Protein AF-A0A968E3Z7-F1 (afdb_monomer_lite)

Radius of gyration: 22.6 Å; chains: 1; bounding box: 54×56×62 Å

pLDDT: mean 93.02, std 6.47, range [57.09, 98.56]

Secondary structure (DSSP, 8-state):
-EEEEETTEEEEE-TT-BPPPEEEEE-SSTTSPPEEEEE-EEEEE-SSS-EEEEPPPEE-GGG-SS--SSSTTHHHHHHHHH-----SSS-S-HHHHHTTSS-HHHHHHHHHHHHHHHHHHHHHHHHH--SS-------HHHHHHHHHHHHH-TTSTT--TT--HHHHTHHHHHHHHHHHHHHHHHTT--TT-------S-----------HHHHHHHTTSS-BS-STTGGG-STTTTB-TT-

Sequence (243 aa):
MLKIDIQGYELILRQGEWSDWIPLTFEFLPMFSGVNGMIRIYAQEVHPNFRLYMSPINIDPMEAHVPISSPRTYSKELSEAIGRFYTQGFPEDTKALSHGVFSNEEFLAESKYVLDERLRAFDHEFSQFDDGLFFFYFSSVDQNTHVMWRDMDPTHPLYEPNASKEAKEAVYYFYRAMDDVLRRTLEKLDSRSTLMLLSDHGFAPFGREFHLSTWLVENGFTSLTDPENIHKSEFYDYVDWSK

Foldseek 3Di:
DDWDADPNDTDDDDAQDKDAKDKDFADPDPPDGTFIWIKMKHANDDPDDGAIDIFPTAQWLLDGPDQLDVVSCVSNVLCVQQNTAGSDPDQQCPVCPVVVVDDLVSSLVSLVRNVVSLVSSCCVCVVPDDDDDDDGDDCSLVVLCVPLVLQQDPPAPNHDPPDDPCSNCSNVVVVVVVVVVVVVNVVPDDPVDDDDDDDPDDDDHDRDDDPVVVVCCVVVVWHFCDPPCPVVDDPCPGTDPVD

Structure (mmCIF, N/CA/C/O backbone):
data_AF-A0A968E3Z7-F1
#
_entry.id   AF-A0A968E3Z7-F1
#
loop_
_atom_site.group_PDB
_atom_site.id
_atom_site.type_symbol
_atom_site.label_atom_id
_atom_site.label_alt_id
_atom_site.label_comp_id
_atom_site.label_asym_id
_atom_site.label_entity_id
_atom_site.label_seq_id
_atom_site.pdbx_PDB_ins_code
_atom_site.Cartn_x
_atom_site.Cartn_y
_atom_site.Cartn_z
_atom_site.occupancy
_atom_site.B_iso_or_equiv
_atom_site.auth_seq_id
_atom_site.auth_comp_id
_atom_site.auth_asym_id
_atom_site.auth_atom_id
_atom_site.pdbx_PDB_model_num
ATOM 1 N N . MET A 1 1 ? 22.942 9.621 8.635 1.00 89.31 1 MET A N 1
ATOM 2 C CA . MET A 1 1 ? 21.692 10.257 9.106 1.00 89.31 1 MET A CA 1
ATOM 3 C C . MET A 1 1 ? 21.437 11.471 8.237 1.00 89.31 1 MET A C 1
ATOM 5 O O . MET A 1 1 ? 22.404 12.125 7.862 1.00 89.31 1 MET A O 1
ATOM 9 N N . LEU A 1 2 ? 20.181 11.735 7.911 1.00 93.69 2 LEU A N 1
ATOM 10 C CA . LEU A 1 2 ? 19.713 12.813 7.049 1.00 93.69 2 LEU A CA 1
ATOM 11 C C . LEU A 1 2 ? 18.806 13.730 7.876 1.00 93.69 2 LEU A C 1
ATOM 13 O O . LEU A 1 2 ? 17.860 13.233 8.475 1.00 93.69 2 LEU A O 1
ATOM 17 N N . LYS A 1 3 ? 19.085 15.038 7.918 1.00 95.38 3 LYS A N 1
ATOM 18 C CA . LYS A 1 3 ? 18.152 16.040 8.457 1.00 95.38 3 LYS A CA 1
ATOM 19 C C . LYS A 1 3 ? 17.335 16.607 7.295 1.00 95.38 3 LYS A C 1
ATOM 21 O O . LYS A 1 3 ? 17.929 17.039 6.310 1.00 95.38 3 LYS A O 1
ATOM 26 N N . ILE A 1 4 ? 16.015 16.619 7.424 1.00 95.25 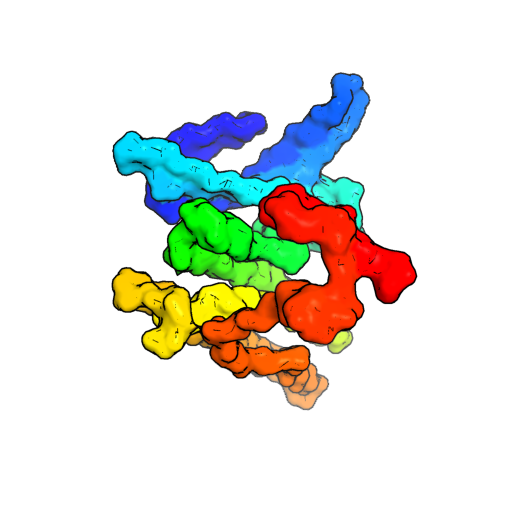4 ILE A N 1
ATOM 27 C CA . ILE A 1 4 ? 15.085 17.234 6.469 1.00 95.25 4 ILE A CA 1
ATOM 28 C C . ILE A 1 4 ? 14.385 18.388 7.181 1.00 95.25 4 ILE A C 1
ATOM 30 O O . ILE A 1 4 ? 13.947 18.225 8.318 1.00 95.25 4 ILE A O 1
ATOM 34 N N . ASP A 1 5 ? 14.304 19.530 6.505 1.00 96.06 5 ASP A N 1
ATOM 35 C CA . ASP A 1 5 ? 13.492 20.686 6.886 1.00 96.06 5 ASP A CA 1
ATOM 36 C C . ASP A 1 5 ? 12.572 21.006 5.702 1.00 96.06 5 ASP A C 1
ATOM 38 O O . ASP A 1 5 ? 13.049 21.293 4.599 1.00 96.06 5 ASP A O 1
ATOM 42 N N . ILE A 1 6 ? 11.262 20.865 5.903 1.00 94.00 6 ILE A N 1
ATOM 43 C CA . ILE A 1 6 ? 10.251 21.104 4.872 1.00 94.00 6 ILE A CA 1
ATOM 44 C C . ILE A 1 6 ? 9.027 21.787 5.482 1.00 94.00 6 ILE A C 1
ATOM 46 O O . ILE A 1 6 ? 8.381 21.246 6.369 1.00 94.00 6 ILE A O 1
ATOM 50 N N . GLN A 1 7 ? 8.709 23.000 5.018 1.00 93.06 7 GLN A N 1
ATOM 51 C CA . GLN A 1 7 ? 7.586 23.816 5.514 1.00 93.06 7 GLN A CA 1
ATOM 52 C C . GLN A 1 7 ? 7.498 23.908 7.058 1.00 93.06 7 GLN A C 1
ATOM 54 O O . GLN A 1 7 ? 6.409 23.925 7.624 1.00 93.06 7 GLN A O 1
ATOM 59 N N . GLY A 1 8 ? 8.646 23.970 7.748 1.00 91.19 8 GLY A N 1
ATOM 60 C CA . GLY A 1 8 ? 8.715 24.051 9.212 1.00 91.19 8 GLY A CA 1
ATOM 61 C C . GLY A 1 8 ? 8.668 22.703 9.944 1.00 91.19 8 GLY A C 1
ATOM 62 O O . GLY A 1 8 ? 8.756 22.686 11.171 1.00 91.19 8 GLY A O 1
ATOM 63 N N . TYR A 1 9 ? 8.569 21.583 9.221 1.00 93.56 9 TYR A N 1
ATOM 64 C CA . TYR A 1 9 ? 8.758 20.239 9.765 1.00 93.56 9 TYR A CA 1
ATOM 65 C C . TYR A 1 9 ? 10.238 19.863 9.718 1.00 93.56 9 TYR A C 1
ATOM 67 O O . TYR A 1 9 ? 10.807 19.702 8.638 1.00 93.56 9 TYR A O 1
ATOM 75 N N . GLU A 1 10 ? 10.848 19.680 10.891 1.00 95.88 10 GLU A N 1
ATOM 76 C CA . GLU A 1 10 ? 12.204 19.148 11.020 1.00 95.88 10 GLU A CA 1
ATOM 77 C C . GLU A 1 10 ? 12.173 17.674 11.444 1.00 95.88 10 GLU A C 1
ATOM 79 O O . GLU A 1 10 ? 11.620 17.332 12.490 1.00 95.88 10 GLU A O 1
ATOM 84 N N . LEU A 1 11 ? 12.816 16.800 10.667 1.00 95.12 11 LEU A N 1
ATOM 85 C CA . LEU A 1 11 ? 12.965 15.381 10.995 1.00 95.12 11 LEU A CA 1
ATOM 86 C C . LEU A 1 11 ? 14.381 14.877 10.710 1.00 95.12 11 LEU A C 1
ATOM 88 O O . LEU A 1 11 ? 15.106 15.418 9.871 1.00 95.12 11 LEU A O 1
ATOM 92 N N . ILE A 1 12 ? 14.779 13.824 11.423 1.00 96.25 12 ILE A N 1
ATOM 93 C CA . ILE A 1 12 ? 16.059 13.141 11.231 1.00 96.25 12 ILE A CA 1
ATOM 94 C C . ILE A 1 12 ? 15.771 11.687 10.881 1.00 96.25 12 ILE A C 1
ATOM 96 O O . ILE A 1 12 ? 15.194 10.973 11.693 1.00 96.25 12 ILE A O 1
ATOM 100 N N . LEU A 1 13 ? 16.222 11.253 9.705 1.00 96.12 13 LEU A N 1
ATOM 101 C CA . LEU A 1 13 ? 16.081 9.879 9.228 1.00 96.12 13 LEU A CA 1
ATOM 102 C C . LEU A 1 13 ? 17.434 9.165 9.179 1.00 96.12 13 LEU A C 1
ATOM 104 O O . LEU A 1 13 ? 18.476 9.732 8.813 1.00 96.12 13 LEU A O 1
ATOM 108 N N . ARG A 1 14 ? 17.439 7.886 9.532 1.00 96.00 14 ARG A N 1
ATOM 109 C CA . ARG A 1 14 ? 18.532 6.957 9.234 1.00 96.00 14 ARG A CA 1
ATOM 110 C C . ARG A 1 14 ? 18.362 6.413 7.822 1.00 96.00 14 ARG A C 1
ATOM 112 O O . ARG A 1 14 ? 17.291 6.460 7.238 1.00 96.00 14 ARG A O 1
ATOM 119 N N . GLN A 1 15 ? 19.452 5.891 7.271 1.00 95.25 15 GLN A N 1
ATOM 120 C CA . GLN A 1 15 ? 19.361 5.150 6.022 1.00 95.25 15 GLN A CA 1
ATOM 121 C C . GLN A 1 15 ? 18.446 3.931 6.213 1.00 95.25 15 GLN A C 1
ATOM 123 O O . GLN A 1 15 ? 18.590 3.229 7.214 1.00 95.25 15 GLN A O 1
ATOM 128 N N . GLY A 1 16 ? 17.532 3.697 5.275 1.00 93.44 16 GLY A N 1
ATOM 129 C CA . GLY A 1 16 ? 16.515 2.650 5.361 1.00 93.44 16 GLY A CA 1
ATOM 130 C C .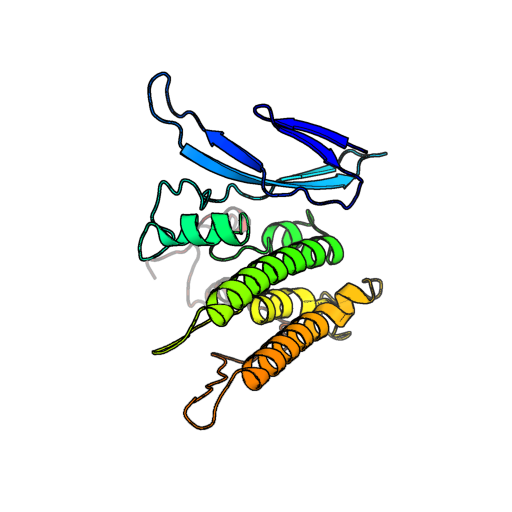 GLY A 1 16 ? 15.314 3.004 6.245 1.00 93.44 16 GLY A C 1
ATOM 131 O O . GLY A 1 16 ? 14.532 2.118 6.580 1.00 93.44 16 GLY A O 1
ATOM 132 N N . GLU A 1 17 ? 15.153 4.269 6.640 1.00 94.56 17 GLU A N 1
ATOM 133 C CA . GLU A 1 17 ? 14.038 4.728 7.473 1.00 94.56 17 GLU A CA 1
ATOM 134 C C . GLU A 1 17 ? 13.028 5.542 6.654 1.00 94.56 17 GLU A C 1
ATOM 136 O O . GLU A 1 17 ? 13.397 6.432 5.879 1.00 94.56 17 GLU A O 1
ATOM 141 N N . TRP A 1 18 ? 11.748 5.222 6.848 1.00 94.88 18 TRP A N 1
ATOM 142 C CA . TRP A 1 18 ? 10.617 6.014 6.374 1.00 94.88 18 TRP A CA 1
ATOM 143 C C . TRP A 1 18 ? 10.244 7.056 7.426 1.00 94.88 18 TRP A C 1
ATOM 145 O O . TRP A 1 18 ? 10.271 6.768 8.620 1.00 94.88 18 TRP A O 1
ATOM 155 N N . SER A 1 19 ? 9.855 8.249 6.989 1.00 95.62 19 SER A N 1
ATOM 156 C CA . SER A 1 19 ? 9.214 9.227 7.860 1.00 95.62 19 SER A CA 1
ATOM 157 C C . SER A 1 19 ? 7.775 8.826 8.192 1.00 95.62 19 SER A C 1
ATOM 159 O O . SER A 1 19 ? 7.122 8.096 7.439 1.00 95.62 19 SER A O 1
ATOM 161 N N . ASP A 1 20 ? 7.243 9.416 9.262 1.00 94.88 20 ASP A N 1
ATOM 162 C CA . ASP A 1 20 ? 5.798 9.603 9.402 1.00 94.88 20 ASP A CA 1
ATOM 163 C C . ASP A 1 20 ? 5.249 10.481 8.260 1.00 94.88 20 ASP A C 1
ATOM 165 O O . ASP A 1 20 ? 6.004 11.081 7.485 1.00 94.88 20 ASP A O 1
ATOM 169 N N . TRP A 1 21 ? 3.922 10.573 8.150 1.00 96.69 21 TRP A N 1
ATOM 170 C CA . TRP A 1 21 ? 3.273 11.479 7.202 1.00 96.69 21 TRP A CA 1
ATOM 171 C C . TRP A 1 21 ? 3.602 12.942 7.502 1.00 96.69 21 TRP A C 1
ATOM 173 O O . TRP A 1 21 ? 3.321 13.446 8.591 1.00 96.69 21 TRP A O 1
ATOM 183 N N . ILE A 1 22 ? 4.131 13.635 6.497 1.00 96.69 22 ILE A N 1
ATOM 184 C CA . ILE A 1 22 ? 4.461 15.057 6.544 1.00 96.69 22 ILE A CA 1
ATOM 185 C C . ILE A 1 22 ? 3.372 15.815 5.780 1.00 96.69 22 ILE A C 1
ATOM 187 O O . ILE A 1 22 ? 3.292 15.676 4.555 1.00 96.69 22 ILE A O 1
ATOM 191 N N . PRO A 1 23 ? 2.518 16.597 6.458 1.00 95.81 23 PRO A N 1
ATOM 192 C CA . PRO A 1 23 ? 1.526 17.421 5.784 1.00 95.81 23 PRO A CA 1
ATOM 193 C C . PRO A 1 23 ? 2.202 18.630 5.126 1.00 95.81 23 PRO A C 1
ATOM 195 O O . PRO A 1 23 ? 3.089 19.262 5.698 1.00 95.81 23 PRO A O 1
ATOM 198 N N . LEU A 1 24 ? 1.763 18.954 3.916 1.00 93.94 24 LEU A N 1
ATOM 199 C CA . LEU A 1 24 ? 2.272 20.042 3.094 1.00 93.94 24 LEU A CA 1
ATOM 200 C C . LEU A 1 24 ? 1.118 20.903 2.594 1.00 93.94 24 LEU A C 1
ATOM 202 O O . LEU A 1 24 ? 0.072 20.394 2.190 1.00 93.94 24 LEU A O 1
ATOM 206 N N . THR A 1 25 ? 1.341 22.213 2.563 1.00 91.94 25 THR A N 1
ATOM 207 C CA . THR A 1 25 ? 0.435 23.177 1.937 1.00 91.94 25 THR A CA 1
ATOM 208 C C . THR A 1 25 ? 0.996 23.595 0.580 1.00 91.94 25 THR A C 1
ATOM 210 O O . THR A 1 25 ? 2.146 24.025 0.474 1.00 91.94 25 THR A O 1
ATOM 213 N N . PHE A 1 26 ? 0.190 23.479 -0.471 1.00 88.31 26 PHE A N 1
ATOM 214 C CA . PHE A 1 26 ? 0.536 23.888 -1.830 1.00 88.31 26 PHE A CA 1
ATOM 215 C C . PHE A 1 26 ? -0.236 25.154 -2.204 1.00 88.31 26 PHE A C 1
ATOM 217 O O . PHE A 1 26 ? -1.458 25.132 -2.366 1.00 88.31 26 PHE A O 1
ATOM 224 N N . GLU A 1 27 ? 0.472 26.271 -2.351 1.00 84.00 27 GLU A N 1
ATOM 225 C CA . GLU A 1 27 ? -0.113 27.541 -2.781 1.00 84.00 27 GLU A CA 1
ATOM 226 C C . GLU A 1 27 ? -0.198 27.599 -4.313 1.00 84.00 27 GLU A C 1
ATOM 228 O O . GLU A 1 27 ? 0.816 27.525 -5.003 1.00 84.00 27 GLU A O 1
ATOM 233 N N . PHE A 1 28 ? -1.408 27.744 -4.863 1.00 70.94 28 PHE A N 1
ATOM 234 C CA . PHE A 1 28 ? -1.599 27.880 -6.315 1.00 70.94 28 PHE A CA 1
ATOM 235 C C . PHE A 1 28 ? -1.425 29.326 -6.807 1.00 70.94 28 PHE A C 1
ATOM 237 O O . PHE A 1 28 ? -0.913 29.547 -7.902 1.00 70.94 28 PHE A O 1
ATOM 244 N N . LEU A 1 29 ? -1.861 30.315 -6.018 1.00 69.56 29 LEU A N 1
ATOM 245 C CA . LEU A 1 29 ? -1.807 31.744 -6.343 1.00 69.56 29 LEU A CA 1
ATOM 246 C C . LEU A 1 29 ? -1.718 32.580 -5.051 1.00 69.56 29 LEU A C 1
ATOM 248 O O . LEU A 1 29 ? -2.387 32.233 -4.073 1.00 69.56 29 LEU A O 1
ATOM 252 N N . PRO A 1 30 ? -0.995 33.720 -5.045 1.00 57.09 30 PRO A N 1
ATOM 253 C CA . PRO A 1 30 ? -1.020 34.648 -3.917 1.00 57.09 30 PRO A CA 1
ATOM 254 C C . PRO A 1 30 ? -2.467 35.095 -3.632 1.00 57.09 30 PRO A C 1
ATOM 256 O O . PRO A 1 30 ? -3.129 35.601 -4.537 1.00 57.09 30 PRO A O 1
ATOM 259 N N . MET A 1 31 ? -2.934 34.932 -2.384 1.00 59.72 31 MET A N 1
ATOM 260 C CA . MET A 1 31 ? -4.297 35.212 -1.863 1.00 59.72 31 MET A CA 1
ATOM 261 C C . MET A 1 31 ? -5.368 34.109 -1.978 1.00 59.72 31 MET A C 1
ATOM 263 O O . MET A 1 31 ? -6.486 34.334 -1.512 1.00 59.72 31 MET A O 1
ATOM 267 N N . PHE A 1 32 ? -5.076 32.927 -2.525 1.00 62.75 32 PHE A N 1
ATOM 268 C CA . PHE A 1 32 ? -6.029 31.804 -2.516 1.00 62.75 32 PHE A CA 1
ATOM 269 C C . PHE A 1 32 ? -5.681 30.774 -1.436 1.00 62.75 32 PHE A C 1
ATOM 271 O O . PHE A 1 32 ? -4.515 30.615 -1.082 1.00 62.75 32 PHE A O 1
ATOM 278 N N . SER A 1 33 ? -6.691 30.074 -0.905 1.00 67.00 33 SER A N 1
ATOM 279 C CA . SER A 1 33 ? -6.476 28.963 0.030 1.00 67.00 33 SER A CA 1
ATOM 280 C C . SER A 1 33 ? -5.612 27.886 -0.630 1.00 67.00 33 SER A C 1
ATOM 282 O O . SER A 1 33 ? -5.936 27.437 -1.732 1.00 67.00 33 SER A O 1
ATOM 284 N N . GLY A 1 34 ? -4.523 27.489 0.032 1.00 77.25 34 GLY A N 1
ATOM 285 C CA . GLY A 1 34 ? -3.664 26.402 -0.428 1.00 77.25 34 GLY A CA 1
ATOM 286 C C . GLY A 1 34 ? -4.389 25.053 -0.443 1.00 77.25 34 GLY A C 1
ATOM 287 O O . GLY A 1 34 ? -5.376 24.852 0.266 1.00 77.25 34 GLY A O 1
ATOM 288 N N . VAL A 1 35 ? -3.898 24.129 -1.267 1.00 85.88 35 VAL A N 1
ATOM 289 C CA . VAL A 1 35 ? -4.333 22.728 -1.265 1.00 85.88 35 VAL A CA 1
ATOM 290 C C . VAL A 1 35 ? -3.447 21.964 -0.294 1.00 85.88 35 VAL A C 1
ATOM 292 O O . VAL A 1 35 ? -2.224 22.038 -0.387 1.00 85.88 35 VAL A O 1
ATOM 295 N N . ASN A 1 36 ? -4.054 21.215 0.619 1.00 89.81 36 ASN A N 1
ATOM 296 C CA . ASN A 1 36 ? -3.316 20.369 1.545 1.00 89.81 36 ASN A CA 1
ATOM 297 C C . ASN A 1 36 ? -3.104 18.991 0.939 1.00 89.81 36 ASN A C 1
ATOM 299 O O . ASN A 1 36 ? -4.042 18.354 0.448 1.00 89.81 36 ASN A O 1
ATOM 303 N N . GLY A 1 37 ? -1.867 18.533 1.015 1.00 94.44 37 GLY A N 1
ATOM 304 C CA . GLY A 1 37 ? -1.510 17.152 0.768 1.00 94.44 37 GLY A CA 1
ATOM 305 C C . GLY A 1 37 ? -0.576 16.658 1.854 1.00 94.44 37 GLY A C 1
ATOM 306 O O . GLY A 1 37 ? -0.239 17.376 2.790 1.00 94.44 37 GLY A O 1
ATOM 307 N N . MET A 1 38 ? -0.131 15.425 1.720 1.00 96.12 38 MET A N 1
ATOM 308 C CA . MET A 1 38 ? 0.887 14.863 2.586 1.00 96.12 38 MET A CA 1
ATOM 309 C C . MET A 1 38 ? 1.786 13.920 1.807 1.00 96.12 38 MET A C 1
ATOM 311 O O . MET A 1 38 ? 1.383 13.339 0.797 1.00 96.12 38 MET A O 1
ATOM 315 N N . ILE A 1 39 ? 3.013 13.785 2.284 1.00 96.69 39 ILE A N 1
ATOM 316 C CA . ILE A 1 39 ? 4.023 12.901 1.711 1.00 96.69 39 ILE A CA 1
ATOM 317 C C . ILE A 1 39 ? 4.656 12.054 2.810 1.00 96.69 39 ILE A C 1
ATOM 319 O O . ILE A 1 39 ? 4.650 12.426 3.985 1.00 96.69 39 ILE A O 1
ATOM 323 N N . ARG A 1 40 ? 5.268 10.948 2.408 1.00 96.25 40 ARG A N 1
ATOM 324 C CA . ARG A 1 40 ? 6.296 10.261 3.185 1.00 96.25 40 ARG A CA 1
ATOM 325 C C . ARG A 1 40 ? 7.629 10.380 2.469 1.00 96.25 40 ARG A C 1
ATOM 327 O O . ARG A 1 40 ? 7.689 10.453 1.241 1.00 96.25 40 ARG A O 1
ATOM 334 N N . ILE A 1 41 ? 8.698 10.389 3.249 1.00 96.75 41 ILE A N 1
ATOM 335 C CA . ILE A 1 41 ? 10.066 10.416 2.749 1.00 96.75 41 ILE A CA 1
ATOM 336 C C . ILE A 1 41 ? 10.774 9.146 3.199 1.00 96.75 41 ILE A C 1
ATOM 338 O O . ILE A 1 41 ? 10.681 8.757 4.360 1.00 96.75 41 ILE A O 1
ATOM 342 N N . TYR A 1 42 ? 11.514 8.532 2.286 1.00 96.56 42 TYR A N 1
ATOM 343 C CA . TYR A 1 42 ? 12.333 7.363 2.553 1.00 96.56 42 TYR A CA 1
ATOM 344 C C . TYR A 1 42 ? 13.800 7.652 2.252 1.00 96.56 42 TYR A C 1
ATOM 346 O O . TYR A 1 42 ? 14.181 7.949 1.114 1.00 96.56 42 TYR A O 1
ATOM 354 N N . ALA A 1 43 ? 14.637 7.576 3.284 1.00 96.31 43 ALA A N 1
ATOM 355 C CA . ALA A 1 43 ? 16.070 7.815 3.169 1.00 96.31 43 ALA A CA 1
ATOM 356 C C . ALA A 1 43 ? 16.789 6.554 2.659 1.00 96.31 43 ALA A C 1
ATOM 358 O O . ALA A 1 43 ? 17.349 5.794 3.446 1.00 96.31 43 ALA A O 1
ATOM 359 N N . GLN A 1 44 ? 16.786 6.336 1.341 1.00 95.69 44 GLN A N 1
ATOM 360 C CA . GLN A 1 44 ? 17.359 5.137 0.708 1.00 95.69 44 GLN A CA 1
ATOM 361 C C . GLN A 1 44 ? 18.866 4.993 0.945 1.00 95.69 44 GLN A C 1
ATOM 363 O O . GLN A 1 44 ? 19.345 3.944 1.373 1.00 95.69 44 GLN A O 1
ATOM 368 N N . GLU A 1 45 ? 19.627 6.055 0.683 1.00 95.44 45 GLU A N 1
ATOM 369 C CA . GLU A 1 45 ? 21.083 6.057 0.815 1.00 95.44 45 GLU A CA 1
ATOM 370 C C . GLU A 1 45 ? 21.543 7.441 1.274 1.00 95.44 45 GLU A C 1
ATOM 372 O O . GLU A 1 45 ? 21.198 8.460 0.677 1.00 95.44 45 GLU A O 1
ATOM 377 N N . VAL A 1 46 ? 22.302 7.501 2.371 1.00 94.38 46 VAL A N 1
ATOM 378 C CA . VAL A 1 46 ? 22.834 8.777 2.887 1.00 94.38 46 VAL A CA 1
ATOM 379 C C . VAL A 1 46 ? 24.293 8.977 2.470 1.00 94.38 46 VAL A C 1
ATOM 381 O O . VAL A 1 46 ? 24.748 10.110 2.332 1.00 94.38 46 VAL A O 1
ATOM 384 N N . HIS A 1 47 ? 25.035 7.884 2.295 1.00 90.56 47 HIS A N 1
ATOM 385 C CA . HIS A 1 47 ? 26.438 7.873 1.892 1.00 90.56 47 HIS A CA 1
ATOM 386 C C . HIS A 1 47 ? 26.797 6.481 1.331 1.00 90.56 47 HIS A C 1
ATOM 388 O O . HIS A 1 47 ? 26.347 5.490 1.911 1.00 90.56 47 HIS A O 1
ATOM 394 N N . PRO A 1 48 ? 27.673 6.363 0.312 1.00 92.88 48 PRO A N 1
ATOM 395 C CA . PRO A 1 48 ? 28.393 7.443 -0.372 1.00 92.88 48 PRO A CA 1
ATOM 396 C C . PRO A 1 48 ? 27.556 8.232 -1.380 1.00 92.88 48 PRO A C 1
ATOM 398 O O . PRO A 1 48 ? 27.878 9.394 -1.619 1.00 92.88 48 PRO A O 1
ATOM 401 N N . ASN A 1 49 ? 26.487 7.659 -1.933 1.00 92.81 49 ASN A N 1
ATOM 402 C CA . ASN A 1 49 ? 25.620 8.358 -2.876 1.00 92.81 49 ASN A CA 1
ATOM 403 C C . ASN A 1 49 ? 24.328 8.753 -2.170 1.00 92.81 49 ASN A C 1
ATOM 405 O O . ASN A 1 49 ? 23.700 7.943 -1.501 1.00 92.81 49 ASN A O 1
ATOM 409 N N . PHE A 1 50 ? 23.924 10.011 -2.289 1.00 95.12 50 PHE A N 1
ATOM 410 C CA . PHE A 1 50 ? 22.673 10.444 -1.687 1.00 95.12 50 PHE A CA 1
ATOM 411 C C . PHE A 1 50 ? 21.489 10.013 -2.560 1.00 95.12 50 PHE A C 1
ATOM 413 O O . PHE A 1 50 ? 21.398 10.418 -3.721 1.00 95.12 50 PHE A O 1
ATOM 420 N N . ARG A 1 51 ? 20.580 9.213 -1.997 1.00 95.88 51 ARG A N 1
ATOM 421 C CA . ARG A 1 51 ? 19.314 8.802 -2.616 1.00 95.88 51 ARG A CA 1
ATOM 422 C C . ARG A 1 51 ? 18.172 8.992 -1.627 1.00 95.88 51 ARG A C 1
ATOM 424 O O . ARG A 1 51 ? 18.223 8.509 -0.496 1.00 95.88 51 ARG A O 1
ATOM 431 N N . LEU A 1 52 ? 17.135 9.677 -2.086 1.00 95.88 52 LEU A N 1
ATOM 432 C CA . LEU A 1 52 ? 15.930 9.974 -1.330 1.00 95.88 52 LEU A CA 1
ATOM 433 C C . LEU A 1 52 ? 14.730 9.642 -2.203 1.00 95.88 52 LEU A C 1
ATOM 435 O O . LEU A 1 52 ? 14.671 10.084 -3.351 1.00 95.88 52 LEU A O 1
ATOM 439 N N . TYR A 1 53 ? 13.774 8.918 -1.643 1.00 96.62 53 TYR A N 1
ATOM 440 C CA . TYR A 1 53 ? 12.473 8.737 -2.261 1.00 96.62 53 TYR A CA 1
ATOM 441 C C . TYR A 1 53 ? 11.434 9.579 -1.522 1.00 96.62 53 TYR A C 1
ATOM 443 O O . TYR A 1 53 ? 11.471 9.704 -0.297 1.00 96.62 53 TYR A O 1
ATOM 451 N N . MET A 1 54 ? 10.512 10.160 -2.280 1.00 95.94 54 MET A N 1
ATOM 452 C CA . MET A 1 54 ? 9.358 10.884 -1.769 1.00 95.94 54 MET A CA 1
ATOM 453 C C . MET A 1 54 ? 8.120 10.249 -2.384 1.00 95.94 54 MET A C 1
ATOM 455 O O . MET A 1 54 ? 8.064 10.098 -3.605 1.00 95.94 54 MET A O 1
ATOM 459 N N . SER A 1 55 ? 7.145 9.887 -1.552 1.00 95.69 55 SER A N 1
ATOM 460 C CA . SER A 1 55 ? 5.888 9.337 -2.050 1.00 95.69 55 SER A CA 1
ATOM 461 C C . SER A 1 55 ? 5.186 10.343 -2.970 1.00 95.69 55 SER A C 1
ATOM 463 O O . SER A 1 55 ? 5.364 11.560 -2.814 1.00 95.69 55 SER A O 1
ATOM 465 N N . PRO A 1 56 ? 4.302 9.880 -3.867 1.00 94.25 56 PRO A N 1
ATOM 466 C CA . PRO A 1 56 ? 3.320 10.758 -4.477 1.00 94.25 56 PRO A CA 1
ATOM 467 C C . PRO A 1 56 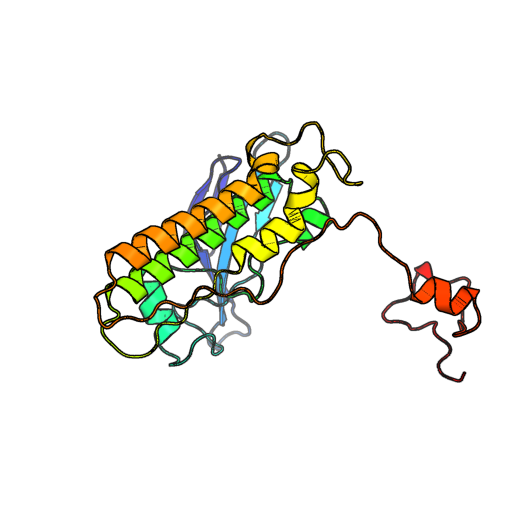? 2.550 11.551 -3.412 1.00 94.25 56 PRO A C 1
ATOM 469 O O . PRO A 1 56 ? 2.373 11.107 -2.268 1.00 94.25 56 PRO A O 1
ATOM 472 N N . ILE A 1 57 ? 2.084 12.739 -3.795 1.00 94.19 57 ILE A N 1
ATOM 473 C CA . ILE A 1 57 ? 1.285 13.586 -2.911 1.00 94.19 57 ILE A CA 1
ATOM 474 C C . ILE A 1 57 ? -0.048 12.882 -2.654 1.00 94.19 57 ILE A C 1
ATOM 476 O O . ILE A 1 57 ? -0.837 12.660 -3.572 1.00 94.19 57 ILE A O 1
ATOM 480 N N . ASN A 1 58 ? -0.289 12.547 -1.392 1.00 95.44 58 ASN A N 1
ATOM 481 C CA . ASN A 1 58 ? -1.560 12.033 -0.907 1.00 95.44 58 ASN A CA 1
ATOM 482 C C . ASN A 1 58 ? -2.456 13.205 -0.494 1.00 95.44 58 ASN A C 1
ATOM 484 O O . ASN A 1 58 ? -1.969 14.250 -0.065 1.00 95.44 58 ASN A O 1
ATOM 488 N N . ILE A 1 59 ? -3.771 13.036 -0.595 1.00 95.12 59 ILE A N 1
ATOM 489 C CA . ILE A 1 59 ? -4.735 13.970 0.002 1.00 95.12 59 ILE A CA 1
ATOM 490 C C . ILE A 1 59 ? -4.603 13.846 1.522 1.00 95.12 59 ILE A C 1
ATOM 492 O O . ILE A 1 59 ? -4.638 12.723 2.024 1.00 95.12 59 ILE A O 1
ATOM 496 N N . ASP A 1 60 ? -4.458 14.956 2.252 1.00 95.62 60 ASP A N 1
ATOM 497 C CA . ASP A 1 60 ? -4.414 14.904 3.720 1.00 95.62 60 ASP A CA 1
ATOM 498 C C . ASP A 1 60 ? -5.823 14.590 4.266 1.00 95.62 60 ASP A C 1
ATOM 500 O O . ASP A 1 60 ? -6.733 15.406 4.082 1.00 95.62 60 ASP A O 1
ATOM 504 N N . PRO A 1 61 ? -6.049 13.439 4.932 1.00 95.75 61 PRO A N 1
ATOM 505 C CA . PRO A 1 61 ? -7.366 13.072 5.443 1.00 95.75 61 PRO A CA 1
ATOM 506 C C . PRO A 1 61 ? -7.873 14.014 6.542 1.00 95.75 61 PRO A C 1
ATOM 508 O O . PRO A 1 61 ? -9.088 14.091 6.742 1.00 95.75 61 PRO A O 1
ATOM 511 N N . MET A 1 62 ? -6.979 14.764 7.200 1.00 94.88 62 MET A N 1
ATOM 512 C CA . MET A 1 62 ? -7.335 15.778 8.199 1.00 94.88 62 MET A CA 1
ATOM 513 C C . MET A 1 62 ? -7.998 17.015 7.580 1.00 94.88 62 MET A C 1
ATOM 515 O O . MET A 1 62 ? -8.818 17.661 8.234 1.00 94.88 62 MET A O 1
ATOM 519 N N . GLU A 1 63 ? -7.659 17.344 6.329 1.00 91.25 63 GLU A N 1
ATOM 520 C CA . GLU A 1 63 ? -8.164 18.507 5.588 1.00 91.25 63 GLU A CA 1
ATOM 521 C C . GLU A 1 63 ? -8.361 18.167 4.100 1.00 91.25 63 GLU A C 1
ATOM 523 O O . GLU A 1 63 ? -7.756 18.763 3.205 1.00 91.25 63 GLU A O 1
ATOM 528 N N . ALA A 1 64 ? -9.214 17.175 3.830 1.00 89.12 64 ALA A N 1
ATOM 529 C CA . ALA A 1 64 ? -9.436 16.667 2.481 1.00 89.12 64 ALA A CA 1
ATOM 530 C C . ALA A 1 64 ? -10.219 17.667 1.603 1.00 89.12 64 ALA A C 1
ATOM 532 O O . ALA A 1 64 ? -11.418 17.885 1.785 1.00 89.12 64 ALA A O 1
ATOM 533 N N . HIS A 1 65 ? -9.545 18.240 0.599 1.00 85.44 65 HIS A N 1
ATOM 534 C CA . HIS A 1 65 ? -10.143 19.174 -0.376 1.00 85.44 65 HIS A CA 1
ATOM 535 C C . HIS A 1 65 ? -11.042 18.488 -1.415 1.00 85.44 65 HIS A C 1
ATOM 537 O O . HIS A 1 65 ? -11.888 19.127 -2.041 1.00 85.44 65 HIS A O 1
ATOM 543 N N . VAL A 1 66 ? -10.889 17.174 -1.582 1.00 88.06 66 VAL A N 1
ATOM 544 C CA . VAL A 1 66 ? -11.765 16.323 -2.394 1.00 88.06 66 VAL A CA 1
ATOM 545 C C . VAL A 1 66 ? -12.358 15.215 -1.518 1.00 88.06 66 VAL A C 1
ATOM 547 O O . VAL A 1 66 ? -11.718 14.793 -0.555 1.00 88.06 66 VAL A O 1
ATOM 550 N N . PRO A 1 67 ? -13.586 14.738 -1.799 1.00 89.62 67 PRO A N 1
ATOM 551 C CA . PRO A 1 67 ? -14.204 13.701 -0.984 1.00 89.62 67 PRO A CA 1
ATOM 552 C C . PRO A 1 67 ? -13.460 12.368 -1.135 1.00 89.62 67 PRO A C 1
ATOM 554 O O . PRO A 1 67 ? -13.466 11.780 -2.213 1.00 89.62 67 PRO A O 1
ATOM 557 N N . ILE A 1 68 ? -12.875 11.888 -0.036 1.00 93.62 68 ILE A N 1
ATOM 558 C CA . ILE A 1 68 ? -12.227 10.565 0.074 1.00 93.62 68 ILE A CA 1
ATOM 559 C C . ILE A 1 68 ? -12.973 9.613 1.020 1.00 93.62 68 ILE A C 1
ATOM 561 O O . ILE A 1 68 ? -12.578 8.467 1.201 1.00 93.62 68 ILE A O 1
ATOM 565 N N . SER A 1 69 ? -14.041 10.094 1.656 1.00 95.44 69 SER A N 1
ATOM 566 C CA . SER A 1 69 ? -14.848 9.344 2.614 1.00 95.44 69 SER A CA 1
ATOM 567 C C . SER A 1 69 ? -16.321 9.748 2.531 1.00 95.44 69 SER A C 1
ATOM 569 O O . SER A 1 69 ? -16.671 10.834 2.051 1.00 95.44 69 SER A O 1
ATOM 571 N N . SER A 1 70 ? -17.193 8.849 2.989 1.00 94.81 70 SER A N 1
ATOM 572 C CA . SER A 1 70 ? -18.616 9.108 3.195 1.00 94.81 70 SER A CA 1
ATOM 573 C C . SER A 1 70 ? -19.027 8.529 4.556 1.00 94.81 70 SER A C 1
ATOM 575 O O . SER A 1 70 ? -18.924 7.315 4.716 1.00 94.81 70 SER A O 1
ATOM 577 N N . PRO A 1 71 ? -19.506 9.348 5.512 1.00 95.38 71 PRO A N 1
ATOM 578 C CA . PRO A 1 71 ? -19.692 10.800 5.416 1.00 95.38 71 PRO A CA 1
ATOM 579 C C . PRO A 1 71 ? -18.360 11.550 5.255 1.00 95.38 71 PRO A C 1
ATOM 581 O O . PRO A 1 71 ? -17.304 11.035 5.594 1.00 95.38 71 PRO A O 1
ATOM 584 N N . ARG A 1 72 ? -18.402 12.783 4.731 1.00 93.06 72 ARG A N 1
ATOM 585 C CA . ARG A 1 72 ? -17.188 13.558 4.389 1.00 93.06 72 ARG A CA 1
ATOM 586 C C . ARG A 1 72 ? -16.253 13.829 5.572 1.00 93.06 72 ARG A C 1
ATOM 588 O O . ARG A 1 72 ? -15.074 14.073 5.352 1.00 93.06 72 ARG A O 1
ATOM 595 N N . THR A 1 73 ? -16.777 13.857 6.795 1.00 95.12 73 THR A N 1
ATOM 596 C CA . THR A 1 73 ? -15.989 14.117 8.010 1.00 95.12 73 THR A CA 1
ATOM 597 C C . THR A 1 73 ? -15.232 12.885 8.492 1.00 95.12 73 THR A C 1
ATOM 599 O O . THR A 1 73 ? -14.252 13.023 9.219 1.00 95.12 73 THR A O 1
ATOM 602 N N . TYR A 1 74 ? -15.624 11.695 8.035 1.00 96.50 74 TYR A N 1
ATOM 603 C CA . TYR A 1 74 ? -15.122 10.435 8.562 1.00 96.50 74 TYR A CA 1
ATOM 604 C C . TYR A 1 74 ? -13.616 10.252 8.351 1.00 96.50 74 TYR A C 1
ATOM 606 O O . TYR A 1 74 ? -12.929 9.775 9.244 1.00 96.50 74 TYR A O 1
ATOM 614 N N . SER A 1 75 ? -13.054 10.685 7.215 1.00 96.81 75 SER A N 1
ATOM 615 C CA . SER A 1 75 ? -11.597 10.591 7.010 1.00 96.81 75 SER A CA 1
ATOM 616 C C . SER A 1 75 ? -10.802 11.385 8.047 1.00 96.81 75 SER A C 1
ATOM 618 O O . SER A 1 75 ? -9.738 10.933 8.464 1.00 96.81 75 SER A O 1
ATOM 620 N N . LYS A 1 76 ? -11.326 12.539 8.479 1.00 97.31 76 LYS A N 1
ATOM 621 C CA . LYS A 1 76 ? -10.703 13.354 9.523 1.00 97.31 76 LYS A CA 1
ATOM 622 C C . LYS A 1 76 ? -10.844 12.684 10.884 1.00 97.31 76 LYS A C 1
ATOM 624 O O . LYS A 1 76 ? -9.843 12.534 11.569 1.00 97.31 76 LYS A O 1
ATOM 629 N N . GLU A 1 77 ? -12.051 12.246 11.237 1.00 97.62 77 GLU A N 1
ATOM 630 C CA . GLU A 1 77 ? -12.333 11.542 12.499 1.00 97.62 77 GLU A CA 1
ATOM 631 C C . GLU A 1 77 ? -11.440 10.299 12.653 1.00 97.62 77 GLU A C 1
ATOM 633 O O . GLU A 1 77 ? -10.760 10.131 13.666 1.00 97.62 77 GLU A O 1
ATOM 638 N N . LEU A 1 78 ? -11.347 9.482 11.600 1.00 97.88 78 LEU A N 1
ATOM 639 C CA . LEU A 1 78 ? -10.473 8.315 11.572 1.00 97.88 78 LEU A CA 1
ATOM 640 C C . LEU A 1 78 ? -9.001 8.719 11.711 1.00 97.88 78 LEU A C 1
ATOM 642 O O . LEU A 1 78 ? -8.278 8.138 12.516 1.00 97.88 78 LEU A O 1
ATOM 646 N N . SER A 1 79 ? -8.549 9.735 10.967 1.00 97.94 79 SER A N 1
ATOM 647 C CA . SER A 1 79 ? -7.162 10.207 11.042 1.00 97.94 79 SER A CA 1
ATOM 648 C C . SER A 1 79 ? -6.807 10.821 12.402 1.00 97.94 79 SER A C 1
ATOM 650 O O . SER A 1 79 ? -5.643 10.756 12.796 1.00 97.94 79 SER A O 1
ATOM 652 N N . GLU A 1 80 ? -7.758 11.410 13.126 1.00 98.06 80 GLU A N 1
ATOM 653 C CA . GLU A 1 80 ? -7.564 11.879 14.505 1.00 98.06 80 GLU A CA 1
ATOM 654 C C . GLU A 1 80 ? -7.378 10.704 15.470 1.00 98.06 80 GLU A C 1
ATOM 656 O O . GLU A 1 80 ? -6.570 10.788 16.396 1.00 98.06 80 GLU A O 1
ATOM 661 N N . ALA A 1 81 ? -8.087 9.599 15.234 1.00 97.94 81 ALA A N 1
ATOM 662 C CA . ALA A 1 81 ? -8.032 8.422 16.085 1.00 97.94 81 ALA A CA 1
ATOM 663 C C . ALA A 1 81 ? -6.802 7.543 15.840 1.00 97.94 81 ALA A C 1
ATOM 665 O O . ALA A 1 81 ? -6.199 7.047 16.794 1.00 97.94 81 ALA A O 1
ATOM 666 N N . ILE A 1 82 ? -6.439 7.322 14.575 1.00 97.75 82 ILE A N 1
ATOM 667 C CA . ILE A 1 82 ? -5.378 6.374 14.223 1.00 97.75 82 ILE A CA 1
ATOM 668 C C . ILE A 1 82 ? -4.105 7.064 13.745 1.00 97.75 82 ILE A C 1
ATOM 670 O O . ILE A 1 82 ? -3.058 6.427 13.741 1.00 97.75 82 ILE A O 1
ATOM 674 N N . GLY A 1 83 ? -4.155 8.341 13.371 1.00 97.56 83 GLY A N 1
ATOM 675 C CA . GLY A 1 83 ? -3.103 9.026 12.622 1.00 97.56 83 GLY A CA 1
ATOM 676 C C . GLY A 1 83 ? -3.363 9.014 11.111 1.00 97.56 83 GLY A C 1
ATOM 677 O O . GLY A 1 83 ? -4.258 8.330 10.617 1.00 97.56 83 GLY A O 1
ATOM 678 N N . ARG A 1 84 ? -2.563 9.779 10.362 1.00 96.94 84 ARG A N 1
ATOM 679 C CA . ARG A 1 84 ? -2.665 9.871 8.894 1.00 96.94 84 ARG A CA 1
ATOM 680 C C . ARG A 1 84 ? -2.405 8.520 8.217 1.00 96.94 84 ARG A C 1
ATOM 682 O O . ARG A 1 84 ? -1.659 7.691 8.744 1.00 96.94 84 ARG A O 1
ATOM 689 N N . PHE A 1 85 ? -3.013 8.330 7.048 1.00 96.94 85 PHE A N 1
ATOM 690 C CA . PHE A 1 85 ? -2.964 7.090 6.276 1.00 96.94 85 PHE A CA 1
ATOM 691 C C . PHE A 1 85 ? -3.013 7.355 4.764 1.00 96.94 85 PHE A C 1
ATOM 693 O O . PHE A 1 85 ? -3.566 8.369 4.347 1.00 96.94 85 PHE A O 1
ATOM 700 N N . TYR A 1 86 ? -2.481 6.455 3.938 1.00 96.31 86 TYR A N 1
ATOM 701 C CA . TYR A 1 86 ? -2.521 6.553 2.476 1.00 96.31 86 TYR A CA 1
ATOM 702 C C . TYR A 1 86 ? -3.948 6.789 1.954 1.00 96.31 86 TYR A C 1
ATOM 704 O O . TYR A 1 86 ? -4.885 6.071 2.303 1.00 96.31 86 TYR A O 1
ATOM 712 N N . THR A 1 87 ? -4.111 7.771 1.067 1.00 95.44 87 THR A N 1
ATOM 713 C CA . THR A 1 87 ? -5.402 8.127 0.443 1.00 95.44 87 THR A CA 1
ATOM 714 C C . THR A 1 87 ? -5.452 7.813 -1.053 1.00 95.44 87 THR A C 1
ATOM 716 O O . THR A 1 87 ? -6.463 8.056 -1.714 1.00 95.44 87 THR A O 1
ATOM 719 N N . GLN A 1 88 ? -4.375 7.243 -1.596 1.00 90.00 88 GLN A N 1
ATOM 720 C CA . GLN A 1 88 ? -4.319 6.705 -2.954 1.00 90.00 88 GLN A CA 1
ATOM 721 C C . GLN A 1 88 ? -5.120 5.402 -3.080 1.00 90.00 88 GLN A C 1
ATOM 723 O O . GLN A 1 88 ? -5.214 4.619 -2.139 1.00 90.00 88 GLN A O 1
ATOM 728 N N . GLY A 1 89 ? -5.654 5.139 -4.278 1.00 86.12 89 GLY A N 1
ATOM 729 C CA . GLY A 1 89 ? -6.345 3.876 -4.567 1.00 86.12 89 GLY A CA 1
ATOM 730 C C . GLY A 1 89 ? -5.419 2.652 -4.550 1.00 86.12 89 GLY A C 1
ATOM 731 O O . GLY A 1 89 ? -5.837 1.585 -4.116 1.00 86.12 89 GLY A O 1
ATOM 732 N N . PHE A 1 90 ? -4.163 2.831 -4.971 1.00 90.19 90 PHE A N 1
ATOM 733 C CA . PHE A 1 90 ? -3.091 1.833 -4.895 1.00 90.19 90 PHE A CA 1
ATOM 734 C C . PHE A 1 90 ? -1.890 2.469 -4.182 1.00 90.19 90 PHE A C 1
ATOM 736 O O . PHE A 1 90 ? -1.153 3.223 -4.820 1.00 90.19 90 PHE A O 1
ATOM 743 N N . PRO A 1 91 ? -1.765 2.273 -2.857 1.00 93.31 91 PRO A N 1
ATOM 744 C CA . PRO A 1 91 ? -0.717 2.896 -2.051 1.00 93.31 91 PRO A CA 1
ATOM 745 C C . PRO A 1 91 ? 0.701 2.408 -2.359 1.00 93.31 91 PRO A C 1
ATOM 747 O O . PRO A 1 91 ? 1.619 3.219 -2.399 1.00 93.31 91 PRO A O 1
ATOM 750 N N . GLU A 1 92 ? 0.880 1.101 -2.561 1.00 95.62 92 GLU A N 1
ATOM 751 C CA . GLU A 1 92 ? 2.182 0.493 -2.825 1.00 95.62 92 GLU A CA 1
ATOM 752 C C . GLU A 1 92 ? 2.728 0.915 -4.203 1.00 95.62 92 GLU A C 1
ATOM 754 O O . GLU A 1 92 ? 2.098 0.661 -5.239 1.00 95.62 92 GLU A O 1
ATOM 759 N N . ASP A 1 93 ? 3.920 1.523 -4.256 1.00 95.12 93 ASP A N 1
ATOM 760 C CA . ASP A 1 93 ? 4.465 2.060 -5.508 1.00 95.12 93 ASP A CA 1
ATOM 761 C C . ASP A 1 93 ? 5.129 0.972 -6.370 1.00 95.12 93 ASP A C 1
ATOM 763 O O . ASP A 1 93 ? 6.352 0.800 -6.458 1.00 95.12 93 ASP A O 1
ATOM 767 N N . THR A 1 94 ? 4.279 0.233 -7.079 1.00 94.69 94 THR A N 1
ATOM 768 C CA . THR A 1 94 ? 4.700 -0.781 -8.056 1.00 94.69 94 THR A CA 1
ATOM 769 C C . THR A 1 94 ? 5.523 -0.193 -9.206 1.00 94.69 94 THR A C 1
ATOM 771 O O . THR A 1 94 ? 6.338 -0.902 -9.809 1.00 94.69 94 THR A O 1
ATOM 774 N N . LYS A 1 95 ? 5.365 1.103 -9.515 1.00 94.12 95 LYS A N 1
ATOM 775 C CA . LYS A 1 95 ? 6.115 1.766 -10.586 1.00 94.12 95 LYS A CA 1
ATOM 776 C C . LYS A 1 95 ? 7.531 2.087 -10.147 1.00 94.12 95 LYS A C 1
ATOM 778 O O . LYS A 1 95 ? 8.450 1.778 -10.910 1.00 94.12 95 LYS A O 1
ATOM 783 N N . ALA A 1 96 ? 7.718 2.584 -8.927 1.00 95.69 96 ALA A N 1
ATOM 784 C CA . ALA A 1 96 ? 9.032 2.755 -8.318 1.00 95.69 96 ALA A CA 1
ATOM 785 C C . ALA A 1 96 ? 9.826 1.440 -8.343 1.00 95.69 96 ALA A C 1
ATOM 787 O O . ALA A 1 96 ? 10.989 1.433 -8.750 1.00 95.69 96 ALA A O 1
ATOM 788 N N . LEU A 1 97 ? 9.192 0.309 -8.025 1.00 95.12 97 LEU A N 1
ATOM 789 C CA . LEU A 1 97 ? 9.831 -1.003 -8.145 1.00 95.12 97 LEU A CA 1
ATOM 790 C C . LEU A 1 97 ? 10.156 -1.374 -9.598 1.00 95.12 97 LEU A C 1
ATOM 792 O O . LEU A 1 97 ? 11.289 -1.741 -9.906 1.00 95.12 97 LEU A O 1
ATOM 796 N N . SER A 1 98 ? 9.187 -1.268 -10.512 1.00 92.44 98 SER A N 1
ATOM 797 C CA . SER A 1 98 ? 9.385 -1.658 -11.918 1.00 92.44 98 SER A CA 1
ATOM 798 C C . SER A 1 98 ? 10.444 -0.820 -12.646 1.00 92.44 98 SER A C 1
ATOM 800 O O . SER A 1 98 ? 11.090 -1.311 -13.568 1.00 92.44 98 SER A O 1
ATOM 802 N N . HIS A 1 99 ? 10.649 0.429 -12.220 1.00 94.75 99 HIS A N 1
ATOM 803 C CA . HIS A 1 99 ? 11.655 1.340 -12.767 1.00 94.75 99 HIS A CA 1
ATOM 804 C C . HIS A 1 99 ? 12.992 1.290 -12.004 1.00 94.75 99 HIS A C 1
ATOM 806 O O . HIS A 1 99 ? 13.880 2.098 -12.275 1.00 94.75 99 HIS A O 1
ATOM 812 N N . GLY A 1 100 ? 13.154 0.364 -11.051 1.00 94.00 100 GLY A N 1
ATOM 813 C CA . GLY A 1 100 ? 14.397 0.182 -10.293 1.00 94.00 100 GLY A CA 1
ATOM 814 C C . GLY A 1 100 ? 14.700 1.297 -9.287 1.00 94.00 100 GLY A C 1
ATOM 815 O O . GLY A 1 100 ? 15.832 1.410 -8.815 1.00 94.00 100 GLY A O 1
ATOM 816 N N . VAL A 1 101 ? 13.708 2.126 -8.951 1.00 95.94 101 VAL A N 1
ATOM 817 C CA . VAL A 1 101 ? 13.808 3.094 -7.850 1.00 95.94 101 VAL A CA 1
ATOM 818 C C . VAL A 1 101 ? 13.805 2.352 -6.517 1.00 95.94 101 VAL A C 1
ATOM 820 O O . VAL A 1 101 ? 14.619 2.691 -5.657 1.00 95.94 101 VAL A O 1
ATOM 823 N N . PHE A 1 102 ? 12.957 1.326 -6.385 1.00 96.25 102 PHE A N 1
ATOM 824 C CA . PHE A 1 102 ? 12.912 0.425 -5.233 1.00 96.25 102 PHE A CA 1
ATOM 825 C C . PHE A 1 102 ? 13.574 -0.926 -5.501 1.00 96.25 102 PHE A C 1
ATOM 827 O O . PHE A 1 102 ? 13.457 -1.485 -6.592 1.00 96.25 102 PHE A O 1
ATOM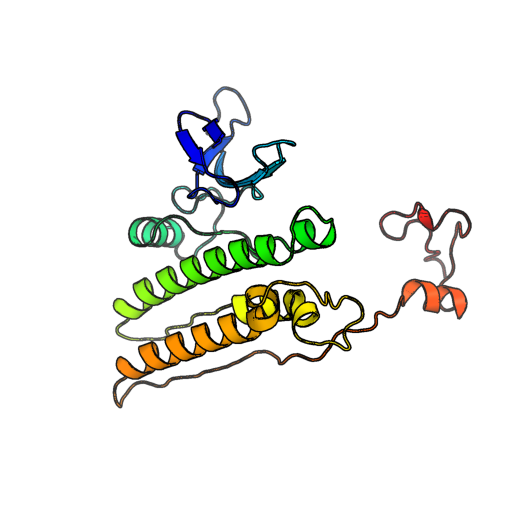 834 N N . SER A 1 103 ? 14.210 -1.480 -4.468 1.00 93.94 103 SER A N 1
ATOM 835 C CA . SER A 1 103 ? 14.442 -2.921 -4.339 1.00 93.94 103 SER A CA 1
ATOM 836 C C . SER A 1 103 ? 13.183 -3.647 -3.841 1.00 93.94 103 SER A C 1
ATOM 838 O O . SER A 1 103 ? 12.229 -3.026 -3.367 1.00 93.94 103 SER A O 1
ATOM 840 N N . ASN A 1 104 ? 13.194 -4.982 -3.895 1.00 93.75 104 ASN A N 1
ATOM 841 C CA . ASN A 1 104 ? 12.143 -5.821 -3.305 1.00 93.75 104 ASN A CA 1
ATOM 842 C C . ASN A 1 104 ? 11.923 -5.514 -1.816 1.00 93.75 104 ASN A C 1
ATOM 844 O O . ASN A 1 104 ? 10.792 -5.454 -1.343 1.00 93.75 104 ASN A O 1
ATOM 848 N N . GLU A 1 105 ? 13.008 -5.310 -1.072 1.00 93.56 105 GLU A N 1
ATOM 849 C CA . GLU A 1 105 ? 12.984 -4.999 0.355 1.00 93.56 105 GLU A CA 1
ATOM 850 C C . GLU A 1 105 ? 12.388 -3.618 0.632 1.00 93.56 105 GLU A C 1
ATOM 852 O O . GLU A 1 105 ? 11.629 -3.466 1.587 1.00 93.56 105 GLU A O 1
ATOM 857 N N . GLU A 1 106 ? 12.713 -2.622 -0.195 1.00 95.31 106 GLU A N 1
ATOM 858 C CA . GLU A 1 106 ? 12.180 -1.262 -0.062 1.00 95.31 106 GLU A CA 1
ATOM 859 C C . GLU A 1 106 ? 10.675 -1.236 -0.361 1.00 95.31 106 GLU A C 1
ATOM 861 O O . GLU A 1 106 ? 9.904 -0.679 0.423 1.00 95.31 106 GLU A O 1
ATOM 866 N N . PHE A 1 107 ? 10.247 -1.932 -1.420 1.00 96.44 107 PHE A N 1
ATOM 867 C CA . PHE A 1 107 ? 8.830 -2.126 -1.734 1.00 96.44 107 PHE A CA 1
ATOM 868 C C . PHE A 1 107 ? 8.091 -2.870 -0.609 1.00 96.44 107 PHE A C 1
ATOM 870 O O . PHE A 1 107 ? 7.013 -2.457 -0.176 1.00 96.44 107 PHE A O 1
ATOM 877 N N . LEU A 1 108 ? 8.678 -3.949 -0.080 1.00 96.38 108 LEU A N 1
ATOM 878 C CA . LEU A 1 108 ? 8.088 -4.703 1.027 1.00 96.38 108 LEU A CA 1
ATOM 879 C C . LEU A 1 108 ? 7.998 -3.862 2.309 1.00 96.38 108 LEU A C 1
ATOM 881 O O . LEU A 1 108 ? 7.058 -4.030 3.087 1.00 96.38 108 LEU A O 1
ATOM 885 N N . ALA A 1 109 ? 8.962 -2.971 2.551 1.00 95.19 109 ALA A N 1
ATOM 886 C CA . ALA A 1 109 ? 8.920 -2.052 3.681 1.00 95.19 109 ALA A CA 1
ATOM 887 C C . ALA A 1 109 ? 7.737 -1.081 3.562 1.00 95.19 109 ALA A C 1
ATOM 889 O O . ALA A 1 109 ? 6.979 -0.956 4.523 1.00 95.19 109 ALA A O 1
ATOM 890 N N . GLU A 1 110 ? 7.527 -0.463 2.395 1.00 96.44 110 GLU A N 1
ATOM 891 C CA . GLU A 1 110 ? 6.345 0.376 2.138 1.00 96.44 110 GLU A CA 1
ATOM 892 C C . GLU A 1 110 ? 5.046 -0.419 2.321 1.00 96.44 110 GLU A C 1
ATOM 894 O O . GLU A 1 110 ? 4.160 -0.015 3.072 1.00 96.44 110 GLU A O 1
ATOM 899 N N . SER A 1 111 ? 4.969 -1.604 1.721 1.00 97.31 111 SER A N 1
ATOM 900 C CA . SER A 1 111 ? 3.781 -2.463 1.774 1.00 97.31 111 SER A CA 1
ATOM 901 C C . SER A 1 111 ? 3.382 -2.851 3.203 1.00 97.31 111 SER A C 1
ATOM 903 O O . SER A 1 111 ? 2.201 -3.002 3.521 1.00 97.31 111 SER A O 1
ATOM 905 N N . LYS A 1 112 ? 4.359 -2.975 4.109 1.00 96.56 112 LYS A N 1
ATOM 906 C CA . LYS A 1 112 ? 4.107 -3.190 5.541 1.00 96.56 112 LYS A CA 1
ATOM 907 C C . LYS A 1 112 ? 3.530 -1.952 6.232 1.00 96.56 112 LYS A C 1
ATOM 909 O O . LYS A 1 112 ? 2.681 -2.123 7.101 1.00 96.56 112 LYS A O 1
ATOM 914 N N . TYR A 1 113 ? 3.932 -0.738 5.848 1.00 95.12 113 TYR A N 1
ATOM 915 C CA . TYR A 1 113 ? 3.302 0.495 6.345 1.00 95.12 113 TYR A CA 1
ATOM 916 C C . TYR A 1 113 ? 1.859 0.631 5.862 1.00 95.12 113 TYR A C 1
ATOM 918 O O . TYR A 1 113 ? 0.989 1.001 6.650 1.00 95.12 113 TYR A O 1
ATOM 926 N N . VAL A 1 114 ? 1.596 0.287 4.598 1.00 96.81 114 VAL A N 1
ATOM 927 C CA . VAL A 1 114 ? 0.234 0.269 4.050 1.00 96.81 114 VAL A CA 1
ATOM 928 C C . VAL A 1 114 ? -0.639 -0.700 4.847 1.00 96.81 114 VAL A C 1
ATOM 930 O O . VAL A 1 114 ? -1.722 -0.331 5.301 1.00 96.81 114 VAL A O 1
ATOM 933 N N . LEU A 1 115 ? -0.156 -1.924 5.088 1.00 98.06 115 LEU A N 1
ATOM 934 C CA . LEU A 1 115 ? -0.879 -2.895 5.906 1.00 98.06 115 LEU A CA 1
ATOM 935 C C . LEU A 1 115 ? -1.095 -2.397 7.344 1.00 98.06 115 LEU A C 1
ATOM 937 O O . LEU A 1 115 ? -2.207 -2.524 7.849 1.00 98.06 115 LEU A O 1
ATOM 941 N N . ASP A 1 116 ? -0.073 -1.837 7.998 1.00 97.81 116 ASP A N 1
ATOM 942 C CA . ASP A 1 116 ? -0.182 -1.308 9.366 1.00 97.81 116 ASP A CA 1
ATOM 943 C C . ASP A 1 116 ? -1.294 -0.256 9.487 1.00 97.81 116 ASP A C 1
ATOM 945 O O . ASP A 1 116 ? -2.152 -0.346 10.366 1.00 97.81 116 ASP A O 1
ATOM 949 N N . GLU A 1 117 ? -1.344 0.697 8.558 1.00 97.38 117 GLU A N 1
ATOM 950 C CA . GLU A 1 117 ? -2.399 1.710 8.506 1.00 97.38 117 GLU A CA 1
ATOM 951 C C . GLU A 1 117 ? -3.794 1.093 8.360 1.00 97.38 117 GLU A C 1
ATOM 953 O O . GLU A 1 117 ? -4.733 1.494 9.057 1.00 97.38 117 GLU A O 1
ATOM 958 N N . ARG A 1 118 ? -3.936 0.080 7.496 1.00 97.69 118 ARG A N 1
ATOM 959 C CA . ARG A 1 118 ? -5.199 -0.654 7.328 1.00 97.69 118 ARG A CA 1
ATOM 960 C C . ARG A 1 118 ? -5.578 -1.429 8.587 1.00 97.69 118 ARG A C 1
ATOM 962 O O . ARG A 1 118 ? -6.752 -1.441 8.944 1.00 97.69 118 ARG A O 1
ATOM 969 N N . LEU A 1 119 ? -4.617 -2.049 9.270 1.00 98.50 119 LEU A N 1
ATOM 970 C CA . LEU A 1 119 ? -4.859 -2.773 10.519 1.00 98.50 119 LEU A CA 1
ATOM 971 C C . LEU A 1 119 ? -5.311 -1.824 11.632 1.00 98.50 119 LEU A C 1
ATOM 973 O O . LEU A 1 119 ? -6.296 -2.123 12.301 1.00 98.50 119 LEU A O 1
ATOM 977 N N . ARG A 1 120 ? -4.675 -0.655 11.778 1.00 98.38 120 ARG A N 1
ATOM 978 C CA . ARG A 1 120 ? -5.105 0.367 12.745 1.00 98.38 120 ARG A CA 1
ATOM 979 C C . ARG A 1 120 ? -6.528 0.851 12.475 1.00 98.38 120 ARG A C 1
ATOM 981 O O . ARG A 1 120 ? -7.312 0.967 13.414 1.00 98.38 120 ARG A O 1
ATOM 988 N N . ALA A 1 121 ? -6.875 1.088 11.208 1.00 98.00 121 ALA A N 1
ATOM 989 C CA . ALA A 1 121 ? -8.236 1.457 10.825 1.00 98.00 121 ALA A CA 1
ATOM 990 C C . ALA A 1 121 ? -9.240 0.340 11.147 1.00 98.00 121 ALA A C 1
ATOM 992 O O . ALA A 1 121 ? -10.273 0.603 11.756 1.00 98.00 121 ALA A O 1
ATOM 993 N N . PHE A 1 122 ? -8.922 -0.907 10.788 1.00 98.31 122 PHE A N 1
ATOM 994 C CA . PHE A 1 122 ? -9.760 -2.061 11.111 1.00 98.31 122 PHE A CA 1
ATOM 995 C C . PHE A 1 122 ? -9.987 -2.179 12.619 1.00 98.31 122 PHE A C 1
ATOM 997 O O . PHE A 1 122 ? -11.127 -2.295 13.054 1.00 98.31 122 PHE A O 1
ATOM 1004 N N . ASP A 1 123 ? -8.924 -2.107 13.417 1.00 97.75 123 ASP A N 1
ATOM 1005 C CA . ASP A 1 123 ? -9.004 -2.278 14.866 1.00 97.75 123 ASP A CA 1
ATOM 1006 C C . ASP A 1 123 ? -9.814 -1.175 15.538 1.00 97.75 123 ASP A C 1
ATOM 1008 O O . ASP A 1 123 ? -10.633 -1.464 16.415 1.00 97.75 123 ASP A O 1
ATOM 1012 N N . HIS A 1 124 ? -9.615 0.075 15.113 1.00 97.94 124 HIS A N 1
ATOM 1013 C CA . HIS A 1 124 ? -10.364 1.215 15.623 1.00 97.94 124 HIS A CA 1
ATOM 1014 C C . HIS A 1 124 ? -11.864 1.061 15.351 1.00 97.94 124 HIS A C 1
ATOM 1016 O O . HIS A 1 124 ? -12.667 1.093 16.288 1.00 97.94 124 HIS A O 1
ATOM 1022 N N . GLU A 1 125 ? -12.235 0.814 14.096 1.00 97.06 125 GLU A N 1
ATOM 1023 C CA . GLU A 1 125 ? -13.634 0.706 13.681 1.00 97.06 125 GLU A CA 1
ATOM 1024 C C . GLU A 1 125 ? -14.301 -0.544 14.261 1.00 97.06 125 GLU A C 1
ATOM 1026 O O . GLU A 1 125 ? -15.379 -0.480 14.851 1.00 97.06 125 GLU A O 1
ATOM 1031 N N . PHE A 1 126 ? -13.627 -1.692 14.193 1.00 96.75 126 PHE A N 1
ATOM 1032 C CA . PHE A 1 126 ? -14.162 -2.952 14.702 1.00 96.75 126 PHE A CA 1
ATOM 1033 C C . PHE A 1 126 ? -14.259 -2.979 16.235 1.00 96.75 126 PHE A C 1
ATOM 1035 O O . PHE A 1 126 ? -14.998 -3.779 16.801 1.00 96.75 126 PHE A O 1
ATOM 1042 N N . SER A 1 127 ? -13.503 -2.141 16.954 1.00 95.31 127 SER A N 1
ATOM 1043 C CA . SER A 1 127 ? -13.641 -2.017 18.413 1.00 95.31 127 SER A CA 1
ATOM 1044 C C . SER A 1 127 ? -14.878 -1.244 18.862 1.00 95.31 127 SER A C 1
ATOM 1046 O O . SER A 1 127 ? -15.321 -1.446 19.990 1.00 95.31 127 SER A O 1
ATOM 1048 N N . GLN A 1 128 ? -15.419 -0.390 17.997 1.00 94.50 128 GLN A N 1
ATOM 1049 C CA . GLN A 1 128 ? -16.557 0.483 18.294 1.00 94.50 128 GLN A CA 1
ATOM 1050 C C . GLN A 1 128 ? -17.839 0.039 17.583 1.00 94.50 128 GLN A C 1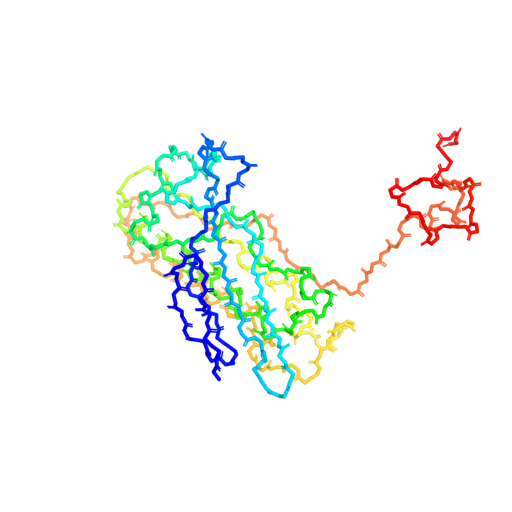
ATOM 1052 O O . GLN A 1 128 ? -18.912 0.575 17.851 1.00 94.50 128 GLN A O 1
ATOM 1057 N N . PHE A 1 129 ? -17.731 -0.935 16.681 1.00 94.19 129 PHE A N 1
ATOM 1058 C CA . PHE A 1 129 ? -18.864 -1.535 16.000 1.00 94.19 129 PHE A CA 1
ATOM 1059 C C . PHE A 1 129 ? -19.725 -2.363 16.967 1.00 94.19 129 PHE A C 1
ATOM 1061 O O . PHE A 1 129 ? -19.211 -3.230 17.671 1.00 94.19 129 PHE A O 1
ATOM 1068 N N . ASP A 1 130 ? -21.035 -2.105 16.967 1.00 91.06 130 ASP A N 1
ATOM 1069 C CA . ASP A 1 130 ? -22.013 -2.764 17.849 1.00 91.06 130 ASP A CA 1
ATOM 1070 C C . ASP A 1 130 ? -23.082 -3.541 17.059 1.00 91.06 130 ASP A C 1
ATOM 1072 O O . ASP A 1 130 ? -23.346 -4.706 17.348 1.00 91.06 130 ASP A O 1
ATOM 1076 N N . ASP A 1 131 ? -23.672 -2.932 16.022 1.00 92.88 131 ASP A N 1
ATOM 1077 C CA . ASP A 1 131 ? -24.745 -3.539 15.221 1.00 92.88 131 ASP A CA 1
ATOM 1078 C C . ASP A 1 131 ? -24.739 -3.043 13.761 1.00 92.88 131 ASP A C 1
ATOM 1080 O O . ASP A 1 131 ? -24.205 -1.979 13.437 1.00 92.88 131 ASP A O 1
ATOM 1084 N N . GLY A 1 132 ? -25.370 -3.811 12.871 1.00 95.44 132 GLY A N 1
ATOM 1085 C CA . GLY A 1 132 ? -25.513 -3.519 11.445 1.00 95.44 132 GLY A CA 1
ATOM 1086 C C . GLY A 1 132 ? -24.581 -4.343 10.553 1.00 95.44 132 GLY A C 1
ATOM 1087 O O . GLY A 1 132 ? -24.394 -5.541 10.757 1.00 95.44 132 GLY A O 1
ATOM 1088 N N . LEU A 1 133 ? -24.019 -3.706 9.520 1.00 96.62 133 LEU A N 1
ATOM 1089 C CA . LEU A 1 133 ? -23.067 -4.324 8.593 1.00 96.62 133 LEU A CA 1
ATOM 1090 C C . LEU A 1 133 ? -21.686 -3.694 8.767 1.00 96.62 133 LEU A C 1
ATOM 1092 O O . LEU A 1 133 ? -21.494 -2.526 8.434 1.00 96.62 133 LEU A O 1
ATOM 1096 N N . PHE A 1 134 ? -20.719 -4.499 9.198 1.00 97.00 134 PHE A N 1
ATOM 1097 C CA . PHE A 1 134 ? -19.307 -4.146 9.150 1.00 97.00 134 PHE A CA 1
ATOM 1098 C C . PHE A 1 134 ? -18.664 -4.772 7.911 1.00 97.00 134 PHE A C 1
ATOM 1100 O O . PHE A 1 134 ? -18.597 -5.995 7.791 1.00 97.00 134 PHE A O 1
ATOM 1107 N N . PHE A 1 135 ? -18.190 -3.938 6.986 1.00 97.50 135 PHE A N 1
ATOM 1108 C CA . PHE A 1 135 ? -17.463 -4.381 5.799 1.00 97.50 135 PHE A CA 1
ATOM 1109 C C . PHE A 1 135 ? -16.071 -3.760 5.790 1.00 97.50 135 PHE A C 1
ATOM 1111 O O . PHE A 1 135 ? -15.933 -2.538 5.819 1.00 97.50 135 PHE A O 1
ATOM 1118 N N . PHE A 1 136 ? -15.042 -4.600 5.703 1.00 97.62 136 PHE A N 1
ATOM 1119 C CA . PHE A 1 136 ? -13.661 -4.146 5.620 1.00 97.62 136 PHE A CA 1
ATOM 1120 C C . PHE A 1 136 ? -12.893 -4.943 4.572 1.00 97.62 136 PHE A C 1
ATOM 1122 O O . PHE A 1 136 ? -12.957 -6.169 4.532 1.00 97.62 136 PHE A O 1
ATOM 1129 N N . TYR A 1 137 ? -12.153 -4.225 3.731 1.00 96.19 137 TYR A N 1
ATOM 1130 C CA . TYR A 1 137 ? -11.363 -4.779 2.638 1.00 96.19 137 TYR A CA 1
ATOM 1131 C C . TYR A 1 137 ? -9.866 -4.567 2.890 1.00 96.19 137 TYR A C 1
ATOM 1133 O O . TYR A 1 137 ? -9.440 -3.467 3.257 1.00 96.19 137 TYR A O 1
ATOM 1141 N N . PHE A 1 138 ? -9.068 -5.612 2.668 1.00 96.62 138 PHE A N 1
ATOM 1142 C CA . PHE A 1 138 ? -7.608 -5.562 2.704 1.00 96.62 138 PHE A CA 1
ATOM 1143 C C . PHE A 1 138 ? -7.053 -5.858 1.307 1.00 96.62 138 PHE A C 1
ATOM 1145 O O . PHE A 1 138 ? -7.095 -6.998 0.856 1.00 96.62 138 PHE A O 1
ATOM 1152 N N . SER A 1 139 ? -6.490 -4.844 0.646 1.00 95.19 139 SER A N 1
ATOM 1153 C CA . SER A 1 139 ? -5.821 -4.985 -0.658 1.00 95.19 139 SER A CA 1
ATOM 1154 C C . SER A 1 139 ? -4.415 -5.577 -0.565 1.00 95.19 139 SER A C 1
ATOM 1156 O O . SER A 1 139 ? -3.869 -6.019 -1.571 1.00 95.19 139 SER A O 1
ATOM 1158 N N . SER A 1 140 ? -3.808 -5.589 0.627 1.00 96.06 140 SER A N 1
ATOM 1159 C CA . SER A 1 140 ? -2.389 -5.913 0.783 1.00 96.06 140 SER A CA 1
ATOM 1160 C C . SER A 1 140 ? -2.042 -7.326 0.315 1.00 96.06 140 SER A C 1
ATOM 1162 O O . SER A 1 140 ? -0.952 -7.522 -0.206 1.00 96.06 140 SER A O 1
ATOM 1164 N N . VAL A 1 141 ? -2.944 -8.307 0.448 1.00 96.56 141 VAL A N 1
ATOM 1165 C CA . VAL A 1 141 ? -2.690 -9.658 -0.086 1.00 96.56 141 VAL A CA 1
ATOM 1166 C C . VAL A 1 141 ? -2.608 -9.627 -1.608 1.00 96.56 141 VAL A C 1
ATOM 1168 O O . VAL A 1 141 ? -1.668 -10.187 -2.163 1.00 96.56 141 VAL A O 1
ATOM 1171 N N . ASP A 1 142 ? -3.545 -8.954 -2.271 1.00 96.25 142 ASP A N 1
ATOM 1172 C CA . ASP A 1 142 ? -3.610 -8.881 -3.729 1.00 96.25 142 ASP A CA 1
ATOM 1173 C C . ASP A 1 142 ? -2.351 -8.226 -4.323 1.00 96.25 142 ASP A C 1
ATOM 1175 O O . ASP A 1 142 ? -1.574 -8.867 -5.037 1.00 96.25 142 ASP A O 1
ATOM 1179 N N . GLN A 1 143 ? -2.085 -6.979 -3.927 1.00 95.06 143 GLN A N 1
ATOM 1180 C CA . GLN A 1 143 ? -0.974 -6.186 -4.461 1.00 95.06 143 GLN A CA 1
ATOM 1181 C C . GLN A 1 143 ? 0.381 -6.851 -4.215 1.00 95.06 143 GLN A C 1
ATOM 1183 O O . GLN A 1 143 ? 1.210 -6.969 -5.120 1.00 95.06 143 GLN A O 1
ATOM 1188 N N . ASN A 1 144 ? 0.603 -7.356 -3.000 1.00 96.69 144 ASN A N 1
ATOM 1189 C CA . ASN A 1 144 ? 1.880 -7.975 -2.665 1.00 96.69 144 ASN A CA 1
ATOM 1190 C C . ASN A 1 144 ? 2.049 -9.347 -3.308 1.00 96.69 144 ASN A C 1
ATOM 1192 O O . ASN A 1 144 ? 3.178 -9.740 -3.592 1.00 96.69 144 ASN A O 1
ATOM 1196 N N . THR A 1 145 ? 0.964 -10.071 -3.585 1.00 96.62 145 THR A N 1
ATOM 1197 C CA . THR A 1 145 ? 1.056 -11.333 -4.324 1.00 96.62 145 THR A CA 1
ATOM 1198 C C . THR A 1 145 ? 1.390 -11.068 -5.790 1.00 96.62 145 THR A C 1
ATOM 1200 O O . THR A 1 145 ? 2.277 -11.730 -6.323 1.00 96.62 145 THR A O 1
ATOM 1203 N N . HIS A 1 146 ? 0.793 -10.052 -6.423 1.00 95.00 146 HIS A N 1
ATOM 1204 C CA . HIS A 1 146 ? 1.159 -9.643 -7.784 1.00 95.00 146 HIS A CA 1
ATOM 1205 C C . HIS A 1 146 ? 2.650 -9.321 -7.936 1.00 95.00 146 HIS A C 1
ATOM 1207 O O . HIS A 1 146 ? 3.260 -9.674 -8.946 1.00 95.00 146 HIS A O 1
ATOM 1213 N N . VAL A 1 147 ? 3.234 -8.659 -6.938 1.00 95.06 147 VAL A N 1
ATOM 1214 C CA . VAL A 1 147 ? 4.609 -8.160 -7.012 1.00 95.06 147 VAL A CA 1
ATOM 1215 C C . VAL A 1 147 ? 5.633 -9.176 -6.506 1.00 95.06 147 VAL A C 1
ATOM 1217 O O . VAL A 1 147 ? 6.621 -9.452 -7.187 1.00 95.06 147 VAL A O 1
ATOM 1220 N N . MET A 1 148 ? 5.406 -9.745 -5.322 1.00 95.69 148 MET A N 1
ATOM 1221 C CA . MET A 1 148 ? 6.412 -10.515 -4.582 1.00 95.69 148 MET A CA 1
ATOM 1222 C C . MET A 1 148 ? 6.373 -12.016 -4.884 1.00 95.69 148 MET A C 1
ATOM 1224 O O . MET A 1 148 ? 7.270 -12.744 -4.455 1.00 95.69 148 MET A O 1
ATOM 1228 N N . TRP A 1 149 ? 5.391 -12.509 -5.658 1.00 95.12 149 TRP A N 1
ATOM 1229 C CA . TRP A 1 149 ? 5.383 -13.916 -6.091 1.00 95.12 149 TRP A CA 1
ATOM 1230 C C . TRP A 1 149 ? 6.681 -14.297 -6.815 1.00 95.12 149 TRP A C 1
ATOM 1232 O O . TRP A 1 149 ? 7.174 -15.421 -6.696 1.00 95.12 149 TRP A O 1
ATOM 1242 N N . ARG A 1 150 ? 7.278 -13.337 -7.531 1.00 93.56 150 ARG A N 1
ATOM 1243 C CA . ARG A 1 150 ? 8.540 -13.536 -8.245 1.00 93.56 150 ARG A CA 1
ATOM 1244 C C . ARG A 1 150 ? 9.675 -14.007 -7.347 1.00 93.56 150 ARG A C 1
ATOM 1246 O O . ARG A 1 150 ? 10.510 -14.762 -7.820 1.00 93.56 150 ARG A O 1
ATOM 1253 N N . ASP A 1 151 ? 9.690 -13.607 -6.078 1.00 94.81 151 ASP A N 1
ATOM 1254 C CA . ASP A 1 151 ? 10.768 -13.939 -5.144 1.00 94.81 151 ASP A CA 1
ATOM 1255 C C . ASP A 1 151 ? 10.531 -15.273 -4.423 1.00 94.81 151 ASP A C 1
ATOM 1257 O O . ASP A 1 151 ? 11.481 -15.891 -3.940 1.00 94.81 151 ASP A O 1
ATOM 1261 N N . MET A 1 152 ? 9.284 -15.753 -4.350 1.00 94.25 152 MET A N 1
ATOM 1262 C CA . MET A 1 152 ? 8.961 -17.042 -3.717 1.00 94.25 152 MET A CA 1
ATOM 1263 C C . MET A 1 152 ? 9.075 -18.242 -4.666 1.00 94.25 152 MET A C 1
ATOM 1265 O O . MET A 1 152 ? 9.223 -19.368 -4.190 1.00 94.25 152 MET A O 1
ATOM 1269 N N . ASP A 1 153 ? 8.992 -18.028 -5.982 1.00 94.94 153 ASP A N 1
ATOM 1270 C CA . ASP A 1 153 ? 8.950 -19.089 -6.993 1.00 94.94 153 ASP A CA 1
ATOM 1271 C C . ASP A 1 153 ? 10.254 -19.148 -7.813 1.00 94.94 153 ASP A C 1
ATOM 1273 O O . ASP A 1 153 ? 10.449 -18.323 -8.707 1.00 94.94 153 ASP A O 1
ATOM 1277 N N . PRO A 1 154 ? 11.129 -20.155 -7.593 1.00 95.12 154 PRO A N 1
ATOM 1278 C CA . PRO A 1 154 ? 12.378 -20.316 -8.342 1.00 95.12 154 PRO A CA 1
ATOM 1279 C C . PRO A 1 154 ? 12.216 -20.510 -9.854 1.00 95.12 154 PRO A C 1
ATOM 1281 O O . PRO A 1 154 ? 13.209 -20.463 -10.580 1.00 95.12 154 PRO A O 1
ATOM 1284 N N . THR A 1 155 ? 11.002 -20.794 -10.333 1.00 94.62 155 THR A N 1
ATOM 1285 C CA . THR A 1 155 ? 10.702 -20.959 -11.762 1.00 94.62 155 THR A CA 1
ATOM 1286 C C . THR A 1 155 ? 10.254 -19.660 -12.431 1.00 94.62 155 THR A C 1
ATOM 1288 O O . THR A 1 155 ? 10.140 -19.610 -13.659 1.00 94.62 155 THR A O 1
ATOM 1291 N N . HIS A 1 156 ? 10.019 -18.602 -11.651 1.00 94.69 156 HIS A N 1
ATOM 1292 C CA . HIS A 1 156 ? 9.588 -17.313 -12.165 1.00 94.69 156 HIS A CA 1
ATOM 1293 C C . HIS A 1 156 ? 10.710 -16.642 -12.988 1.00 94.69 156 HIS A C 1
ATOM 1295 O O . HIS A 1 156 ? 11.859 -16.620 -12.546 1.00 94.69 156 HIS A O 1
ATOM 1301 N N . PRO A 1 157 ? 10.422 -16.039 -14.162 1.00 93.44 157 PRO A N 1
ATOM 1302 C CA . PRO A 1 157 ? 11.455 -15.416 -15.004 1.00 93.44 157 PRO A CA 1
ATOM 1303 C C . PRO A 1 157 ? 12.227 -14.274 -14.332 1.00 93.44 157 PRO A C 1
ATOM 1305 O O . PRO A 1 157 ? 13.372 -14.017 -14.681 1.00 93.44 157 PRO A O 1
ATOM 1308 N N . LEU A 1 158 ? 11.580 -13.589 -13.386 1.00 92.00 158 LEU A N 1
ATOM 1309 C CA . LEU A 1 158 ? 12.160 -12.512 -12.573 1.00 92.00 158 LEU A CA 1
ATOM 1310 C C . LEU A 1 158 ? 12.568 -12.982 -11.164 1.00 92.00 158 LEU A C 1
ATOM 1312 O O . LEU A 1 158 ? 12.581 -12.170 -10.244 1.00 92.00 158 LEU A O 1
ATOM 1316 N N . TYR A 1 159 ? 12.795 -14.283 -10.962 1.00 94.75 159 TYR A N 1
ATOM 1317 C CA . TYR A 1 159 ? 13.229 -14.799 -9.664 1.00 94.75 159 TYR A CA 1
ATOM 1318 C C . TYR A 1 159 ? 14.627 -14.298 -9.315 1.00 94.75 159 TYR A C 1
ATOM 1320 O O . TYR A 1 159 ? 15.566 -14.477 -10.091 1.00 94.75 159 TYR A O 1
ATOM 1328 N N . GLU A 1 160 ? 14.768 -13.743 -8.113 1.00 92.31 160 GLU A N 1
ATOM 1329 C CA . GLU A 1 160 ? 16.037 -13.270 -7.570 1.00 92.31 160 GLU A CA 1
ATOM 1330 C C . GLU A 1 160 ? 16.588 -14.262 -6.527 1.00 92.31 160 GLU A C 1
ATOM 1332 O O . GLU A 1 160 ? 16.132 -14.299 -5.376 1.00 92.31 160 GLU A O 1
ATOM 1337 N N . PRO A 1 161 ? 17.617 -15.074 -6.861 1.00 94.19 161 PRO A N 1
ATOM 1338 C CA . PRO A 1 161 ? 18.160 -16.072 -5.939 1.00 94.19 161 PRO A CA 1
ATOM 1339 C C . PRO A 1 161 ? 18.695 -15.470 -4.638 1.00 94.19 161 PRO A C 1
ATOM 1341 O O . PRO A 1 161 ? 18.629 -16.126 -3.596 1.00 94.19 161 PRO A O 1
ATOM 1344 N N . ASN A 1 162 ? 19.183 -14.229 -4.703 1.00 93.94 162 ASN A N 1
ATOM 1345 C CA . ASN A 1 162 ? 19.800 -13.508 -3.593 1.00 93.94 162 ASN A CA 1
ATOM 1346 C C . ASN A 1 162 ? 18.833 -12.567 -2.854 1.00 93.94 162 ASN A C 1
ATOM 1348 O O . ASN A 1 162 ? 19.286 -11.847 -1.966 1.00 93.94 162 ASN A O 1
ATOM 1352 N N . ALA A 1 163 ? 17.537 -12.562 -3.196 1.00 92.75 163 ALA A N 1
ATOM 1353 C CA . ALA A 1 163 ? 16.541 -11.796 -2.453 1.00 92.75 163 ALA A CA 1
ATOM 1354 C C . ALA A 1 163 ? 16.550 -12.183 -0.965 1.00 92.75 163 ALA A C 1
ATOM 1356 O O . ALA A 1 163 ? 16.797 -13.347 -0.611 1.00 92.75 163 ALA A O 1
ATOM 1357 N N . SER A 1 164 ? 16.274 -11.207 -0.099 1.00 95.38 164 SER A N 1
ATOM 1358 C CA . SER A 1 164 ? 16.179 -11.434 1.345 1.00 95.38 164 SER A CA 1
ATOM 1359 C C . SER A 1 164 ? 15.149 -12.513 1.687 1.00 95.38 164 SER A C 1
ATOM 1361 O O . SER A 1 164 ? 14.194 -12.762 0.945 1.00 95.38 164 SER A O 1
ATOM 1363 N N . LYS A 1 165 ? 15.307 -13.152 2.851 1.00 96.38 165 LYS A N 1
ATOM 1364 C CA . LYS A 1 165 ? 14.322 -14.127 3.336 1.00 96.38 165 LYS A CA 1
ATOM 1365 C C . LYS A 1 165 ? 12.939 -13.482 3.454 1.00 96.38 165 LYS A C 1
ATOM 1367 O O . LYS A 1 165 ? 11.940 -14.105 3.113 1.00 96.38 165 LYS A O 1
ATOM 1372 N N . GLU A 1 166 ? 12.897 -12.232 3.897 1.00 95.88 166 GLU A N 1
ATOM 1373 C CA . GLU A 1 166 ? 11.688 -11.433 4.040 1.00 95.88 166 GLU A CA 1
ATOM 1374 C C . GLU A 1 166 ? 10.975 -11.234 2.701 1.00 95.88 166 GLU A C 1
ATOM 1376 O O . GLU A 1 166 ? 9.758 -11.391 2.658 1.00 95.88 166 GLU A O 1
ATOM 1381 N N . ALA A 1 167 ? 11.706 -10.946 1.619 1.00 95.56 167 ALA A N 1
ATOM 1382 C CA . ALA A 1 167 ? 11.133 -10.842 0.278 1.00 95.56 167 ALA A CA 1
ATOM 1383 C C . ALA A 1 167 ? 10.554 -12.185 -0.195 1.00 95.56 167 ALA A C 1
ATOM 1385 O O . ALA A 1 167 ? 9.403 -12.244 -0.625 1.00 95.56 167 ALA A O 1
ATOM 1386 N N . LYS A 1 168 ? 11.294 -13.289 -0.016 1.00 96.69 168 LYS A N 1
ATOM 1387 C CA . LYS A 1 168 ? 10.822 -14.637 -0.396 1.00 96.69 168 LYS A CA 1
ATOM 1388 C C . LYS A 1 168 ? 9.624 -15.119 0.426 1.00 96.69 168 LYS A C 1
ATOM 1390 O O . LYS A 1 168 ? 8.832 -15.929 -0.047 1.00 96.69 168 LYS A O 1
ATOM 1395 N N . GLU A 1 169 ? 9.487 -14.644 1.663 1.00 97.50 169 GLU A N 1
ATOM 1396 C CA . GLU A 1 169 ? 8.370 -14.964 2.559 1.00 97.50 169 GLU A CA 1
ATOM 1397 C C . GLU A 1 169 ? 7.266 -13.892 2.568 1.00 97.50 169 GLU A C 1
ATOM 1399 O O . GLU A 1 169 ? 6.314 -14.011 3.345 1.00 97.50 169 GLU A O 1
ATOM 1404 N N . ALA A 1 170 ? 7.358 -12.860 1.720 1.00 97.56 170 ALA A N 1
ATOM 1405 C CA . ALA A 1 170 ? 6.458 -11.707 1.742 1.00 97.56 170 ALA A CA 1
ATOM 1406 C C . ALA A 1 170 ? 4.988 -12.117 1.604 1.00 97.56 170 ALA A C 1
ATOM 1408 O O . ALA A 1 170 ? 4.161 -11.731 2.427 1.00 97.56 170 ALA A O 1
ATOM 1409 N N . VAL A 1 171 ? 4.663 -12.978 0.637 1.00 97.19 171 VAL A N 1
ATOM 1410 C CA . VAL A 1 171 ? 3.289 -13.469 0.441 1.00 97.19 171 VAL A CA 1
ATOM 1411 C C . VAL A 1 171 ? 2.772 -14.152 1.715 1.00 97.19 171 VAL A C 1
ATOM 1413 O O . VAL A 1 171 ? 1.714 -13.791 2.230 1.00 97.19 171 VAL A O 1
ATOM 1416 N N . TYR A 1 172 ? 3.555 -15.053 2.319 1.00 98.00 172 TYR A N 1
ATOM 1417 C CA . TYR A 1 172 ? 3.180 -15.703 3.582 1.00 98.00 172 TYR A CA 1
ATOM 1418 C C . TYR A 1 172 ? 3.028 -14.721 4.749 1.00 98.00 172 TYR A C 1
ATOM 1420 O O . TYR A 1 172 ? 2.245 -14.971 5.665 1.00 98.00 172 TYR A O 1
ATOM 1428 N N . TYR A 1 173 ? 3.783 -13.622 4.768 1.00 98.44 173 TYR A N 1
ATOM 1429 C CA . TYR A 1 173 ? 3.627 -12.574 5.774 1.00 98.44 173 TYR A CA 1
ATOM 1430 C C . TYR A 1 173 ? 2.234 -11.928 5.698 1.00 98.44 173 TYR A C 1
ATOM 1432 O O . TYR A 1 173 ? 1.548 -11.876 6.720 1.00 98.44 173 TYR A O 1
ATOM 1440 N N . PHE A 1 174 ? 1.773 -11.531 4.508 1.00 98.31 174 PHE A N 1
ATOM 1441 C CA . PHE A 1 174 ? 0.450 -10.912 4.348 1.00 98.31 174 PHE A CA 1
ATOM 1442 C C . PHE A 1 174 ? -0.695 -11.889 4.638 1.00 98.31 174 PHE A C 1
ATOM 1444 O O . PHE A 1 174 ? -1.647 -11.520 5.324 1.00 98.31 174 PHE A O 1
ATOM 1451 N N . TYR A 1 175 ? -0.582 -13.156 4.223 1.00 98.06 175 TYR A N 1
ATOM 1452 C CA . TYR A 1 175 ? -1.576 -14.178 4.582 1.00 98.06 175 TYR A CA 1
ATOM 1453 C C . TYR A 1 175 ? -1.651 -14.423 6.095 1.00 98.06 175 TYR A C 1
ATOM 1455 O O . TYR A 1 175 ? -2.748 -14.531 6.641 1.00 98.06 175 TYR A O 1
ATOM 1463 N N . ARG A 1 176 ? -0.511 -14.454 6.800 1.00 98.56 176 ARG A N 1
ATOM 1464 C CA . ARG A 1 176 ? -0.498 -14.565 8.271 1.00 98.56 176 ARG A CA 1
ATOM 1465 C C . ARG A 1 176 ? -1.135 -13.357 8.956 1.00 98.56 176 ARG A C 1
ATOM 1467 O O . ARG A 1 176 ? -1.785 -13.526 9.980 1.00 98.56 176 ARG A O 1
ATOM 1474 N N . ALA A 1 177 ? -0.983 -12.156 8.400 1.00 98.44 177 ALA A N 1
ATOM 1475 C CA . ALA A 1 177 ? -1.667 -10.980 8.929 1.00 98.44 177 ALA A CA 1
ATOM 1476 C C . ALA A 1 177 ? -3.195 -11.095 8.788 1.00 98.44 177 ALA A C 1
ATOM 1478 O O . ALA A 1 177 ? -3.920 -10.723 9.707 1.00 98.44 177 ALA A O 1
ATOM 1479 N N . MET A 1 178 ? -3.691 -11.653 7.677 1.00 98.25 178 MET A N 1
ATOM 1480 C CA . MET A 1 178 ? -5.128 -11.906 7.506 1.00 98.25 178 MET A CA 1
ATOM 1481 C C . MET A 1 178 ? -5.645 -12.995 8.453 1.00 98.25 178 MET A C 1
ATOM 1483 O O . MET A 1 178 ? -6.739 -12.853 8.995 1.00 98.25 178 MET A O 1
ATOM 1487 N N . ASP A 1 179 ? -4.857 -14.046 8.696 1.00 98.38 179 ASP A N 1
ATOM 1488 C CA . ASP A 1 179 ? -5.176 -15.071 9.700 1.00 98.38 179 ASP A CA 1
ATOM 1489 C C . ASP A 1 179 ? -5.316 -14.457 11.104 1.00 98.38 179 ASP A C 1
ATOM 1491 O O . ASP A 1 179 ? -6.277 -14.734 11.823 1.00 98.38 179 ASP A O 1
ATOM 1495 N N . ASP A 1 180 ? -4.426 -13.529 11.466 1.00 98.25 180 ASP A N 1
ATOM 1496 C CA . ASP A 1 180 ? -4.516 -12.817 12.740 1.00 98.25 180 ASP A CA 1
ATOM 1497 C C . ASP A 1 180 ? -5.743 -11.890 12.827 1.00 98.25 180 ASP A C 1
ATOM 1499 O O . ASP A 1 180 ? -6.408 -11.838 13.865 1.00 98.25 180 ASP A O 1
ATOM 1503 N N . VAL A 1 181 ? -6.097 -11.194 11.740 1.00 98.12 181 VAL A N 1
ATOM 1504 C CA . VAL A 1 181 ? -7.355 -10.427 11.653 1.00 98.12 181 VAL A CA 1
ATOM 1505 C C . VAL A 1 181 ? -8.560 -11.346 11.867 1.00 98.12 181 VAL A C 1
ATOM 1507 O O . VAL A 1 181 ? -9.448 -11.016 12.657 1.00 98.12 181 VAL A O 1
ATOM 1510 N N . LEU A 1 182 ? -8.587 -12.516 11.222 1.00 97.88 182 LEU A N 1
ATOM 1511 C CA . LEU A 1 182 ? -9.668 -13.490 11.375 1.00 97.88 182 LEU A CA 1
ATOM 1512 C C . LEU A 1 182 ? -9.777 -13.980 12.823 1.00 97.88 182 LEU A C 1
ATOM 1514 O O . LEU A 1 182 ? -10.871 -13.971 13.389 1.00 97.88 182 LEU A O 1
ATOM 1518 N N . ARG A 1 183 ? -8.651 -14.346 13.444 1.00 97.69 183 ARG A N 1
ATOM 1519 C CA . ARG A 1 183 ? -8.590 -14.752 14.854 1.00 97.69 183 ARG A CA 1
ATOM 1520 C C . ARG A 1 183 ? -9.191 -13.680 15.769 1.00 97.69 183 ARG A C 1
ATOM 1522 O O . ARG A 1 183 ? -10.097 -13.982 16.542 1.00 97.69 183 ARG A O 1
ATOM 1529 N N . ARG A 1 184 ? -8.733 -12.428 15.652 1.00 94.69 184 ARG A N 1
ATOM 1530 C CA . ARG A 1 184 ? -9.215 -11.295 16.469 1.00 94.69 184 ARG A CA 1
ATOM 1531 C C . ARG A 1 184 ? -10.681 -10.958 16.212 1.00 94.69 184 ARG A C 1
ATOM 1533 O O . ARG A 1 184 ? -11.379 -10.526 17.126 1.00 94.69 184 ARG A O 1
ATOM 1540 N N . THR A 1 185 ? -11.153 -11.168 14.985 1.00 96.25 185 THR A N 1
ATOM 1541 C CA . THR A 1 185 ? -12.569 -11.018 14.635 1.00 96.25 185 THR A CA 1
ATOM 1542 C C . THR A 1 185 ? -13.398 -12.053 15.385 1.00 96.25 185 THR A C 1
ATOM 1544 O O . THR A 1 185 ? -14.302 -11.681 16.128 1.00 96.25 185 THR A O 1
ATOM 1547 N N . LEU A 1 186 ? -13.046 -13.337 15.255 1.00 96.06 186 LEU A N 1
ATOM 1548 C CA . LEU A 1 186 ? -13.750 -14.459 15.886 1.00 96.06 186 LEU A CA 1
ATOM 1549 C C . LEU A 1 186 ? -13.828 -14.335 17.414 1.00 96.06 186 LEU A C 1
ATOM 1551 O O . LEU A 1 186 ? -14.842 -14.706 17.994 1.00 96.06 186 LEU A O 1
ATOM 1555 N N . GLU A 1 187 ? -12.799 -13.781 18.059 1.00 94.62 187 GLU A N 1
ATOM 1556 C CA . GLU A 1 187 ? -12.773 -13.542 19.511 1.00 94.62 187 GLU A CA 1
ATOM 1557 C C . GLU A 1 187 ? -13.858 -12.565 20.000 1.00 94.62 187 GLU A C 1
ATOM 1559 O O . GLU A 1 187 ? -14.239 -12.627 21.170 1.00 94.62 187 GLU A O 1
ATOM 1564 N N . LYS A 1 188 ? -14.368 -11.677 19.135 1.00 90.94 188 LYS A N 1
ATOM 1565 C CA . LYS A 1 188 ? -15.410 -10.698 19.490 1.00 90.94 188 LYS A CA 1
ATOM 1566 C C . LYS A 1 188 ? -16.823 -11.101 19.069 1.00 90.94 188 LYS A C 1
ATOM 1568 O O . LYS A 1 188 ? -17.776 -10.459 19.503 1.00 90.94 188 LYS A O 1
ATOM 1573 N N . LEU A 1 189 ? -16.976 -12.118 18.221 1.00 93.75 189 LEU A N 1
ATOM 1574 C CA . LEU A 1 189 ? -18.291 -12.508 17.709 1.00 93.75 189 LEU A CA 1
ATOM 1575 C C . LEU A 1 189 ? -19.100 -13.276 18.759 1.00 93.75 189 LEU A C 1
ATOM 1577 O O . LEU A 1 189 ? -18.582 -14.142 19.464 1.00 93.75 189 LEU A O 1
ATOM 1581 N N . ASP A 1 190 ? -20.401 -12.992 18.816 1.00 91.88 190 ASP A N 1
ATOM 1582 C CA . ASP A 1 190 ? -21.362 -13.730 19.635 1.00 91.88 190 ASP A CA 1
ATOM 1583 C C . ASP A 1 190 ? -22.181 -14.730 18.794 1.00 91.88 190 ASP A C 1
ATOM 1585 O O . ASP A 1 190 ? -22.086 -14.795 17.568 1.00 91.88 190 ASP A O 1
ATOM 1589 N N . SER A 1 191 ? -23.049 -15.506 19.450 1.00 94.50 191 SER A N 1
ATOM 1590 C CA . SER A 1 191 ? -23.924 -16.482 18.776 1.00 94.50 191 SER A CA 1
ATOM 1591 C C . SER A 1 191 ? -24.966 -15.879 17.817 1.00 94.50 191 SER A C 1
ATOM 1593 O O . SER A 1 191 ? -25.688 -16.631 17.163 1.00 94.50 191 SER A O 1
ATOM 1595 N N . ARG A 1 192 ? -25.101 -14.548 17.767 1.00 94.56 192 ARG A N 1
ATOM 1596 C CA . ARG A 1 192 ? -26.039 -13.821 16.894 1.00 94.56 192 ARG A CA 1
ATOM 1597 C C . ARG A 1 192 ? -25.331 -13.190 15.693 1.00 94.56 192 ARG A C 1
ATOM 1599 O O . ARG A 1 192 ? -25.998 -12.704 14.784 1.00 94.56 192 ARG A O 1
ATOM 1606 N N . SER A 1 193 ? -24.004 -13.206 15.686 1.00 95.44 193 SER A N 1
ATOM 1607 C CA . SER A 1 193 ? -23.177 -12.597 14.655 1.00 95.44 193 SER A CA 1
ATOM 1608 C C . SER A 1 193 ? -22.980 -13.549 13.475 1.00 95.44 193 SER A C 1
ATOM 1610 O O . SER A 1 193 ? -22.806 -14.753 13.655 1.00 95.44 193 SER A O 1
ATOM 1612 N N . THR A 1 194 ? -22.971 -13.017 12.252 1.00 96.12 194 THR A N 1
ATOM 1613 C CA . THR A 1 194 ? -22.601 -13.778 11.046 1.00 96.12 194 THR A CA 1
ATOM 1614 C C . THR A 1 194 ? -21.317 -13.211 10.463 1.00 96.12 194 THR A C 1
ATOM 1616 O O . THR A 1 194 ? -21.259 -12.028 10.143 1.00 96.12 194 THR A O 1
ATOM 1619 N N . LEU A 1 195 ? -20.303 -14.062 10.289 1.00 97.00 195 LEU A N 1
ATOM 1620 C CA . LEU A 1 195 ? -19.061 -13.706 9.607 1.00 97.00 195 LEU A CA 1
ATOM 1621 C C . LEU A 1 195 ? -19.064 -14.254 8.183 1.00 97.00 195 LEU A C 1
ATOM 1623 O O . LEU A 1 195 ? -19.249 -15.453 7.975 1.00 97.00 195 LEU A O 1
ATOM 1627 N N . MET A 1 196 ? -18.791 -13.383 7.216 1.00 97.75 196 MET A N 1
ATOM 1628 C CA . MET A 1 196 ? -18.505 -13.774 5.840 1.00 97.75 196 MET A CA 1
ATOM 1629 C C . MET A 1 196 ? -17.061 -13.405 5.510 1.00 97.75 196 MET A C 1
ATOM 1631 O O . MET A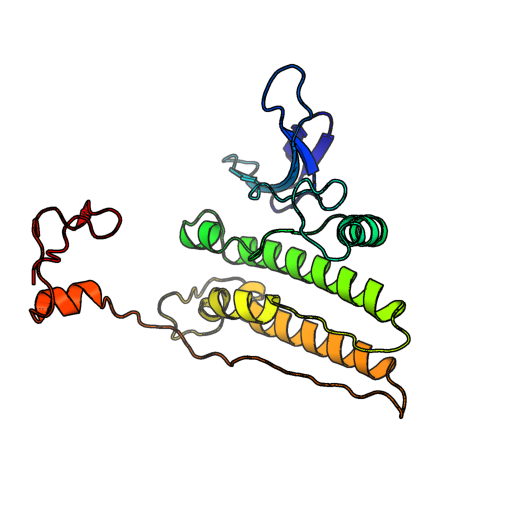 1 196 ? -16.719 -12.227 5.460 1.00 97.75 196 MET A O 1
ATOM 1635 N N . LEU A 1 197 ? -16.228 -14.420 5.274 1.00 97.12 197 LEU A N 1
ATOM 1636 C CA . LEU A 1 197 ? -14.897 -14.254 4.698 1.00 97.12 197 LEU A CA 1
ATOM 1637 C C . LEU A 1 197 ? -14.984 -14.567 3.206 1.00 97.12 197 LEU A C 1
ATOM 1639 O O . LEU A 1 197 ? -15.385 -15.665 2.820 1.00 97.12 197 LEU A O 1
ATOM 1643 N N . LEU A 1 198 ? -14.644 -13.587 2.378 1.00 96.75 198 LEU A N 1
ATOM 1644 C CA . LEU A 1 198 ? -14.788 -13.652 0.930 1.00 96.75 198 LEU A CA 1
ATOM 1645 C C . LEU A 1 198 ? -13.507 -13.152 0.270 1.00 96.75 198 LEU A C 1
ATOM 1647 O O . LEU A 1 198 ? -12.786 -12.327 0.826 1.00 96.75 198 LEU A O 1
ATOM 1651 N N . SER A 1 199 ? -13.275 -13.632 -0.942 1.00 96.50 199 SER A N 1
ATOM 1652 C CA . SER A 1 199 ? -12.280 -13.109 -1.865 1.00 96.50 199 SER A CA 1
ATOM 1653 C C . SER A 1 199 ? -12.927 -13.062 -3.246 1.00 96.50 199 SER A C 1
ATOM 1655 O O . SER A 1 199 ? -13.756 -13.913 -3.577 1.00 96.50 199 SER A O 1
ATOM 1657 N N . ASP A 1 200 ? -12.614 -12.030 -4.011 1.00 96.69 200 ASP A N 1
ATOM 1658 C CA . ASP A 1 200 ? -13.114 -11.806 -5.363 1.00 96.69 200 ASP A CA 1
ATOM 1659 C C . ASP A 1 200 ? -12.423 -12.703 -6.400 1.00 96.69 200 ASP A C 1
ATOM 1661 O O . ASP A 1 200 ? -13.063 -13.104 -7.375 1.00 96.69 200 ASP A O 1
ATOM 1665 N N . HIS A 1 201 ? -11.158 -13.078 -6.178 1.00 97.38 201 HIS A N 1
ATOM 1666 C CA . HIS A 1 201 ? -10.420 -14.011 -7.031 1.00 97.38 201 HIS A CA 1
ATOM 1667 C C . HIS A 1 201 ? -9.207 -14.665 -6.339 1.00 97.38 201 HIS A C 1
ATOM 1669 O O . HIS A 1 201 ? -8.800 -14.303 -5.243 1.00 97.38 201 HIS A O 1
ATOM 1675 N N . GLY A 1 202 ? -8.617 -15.667 -7.001 1.00 95.31 202 GLY A N 1
ATOM 1676 C CA . GLY A 1 202 ? -7.365 -16.306 -6.576 1.00 95.31 202 GLY A CA 1
ATOM 1677 C C . GLY A 1 202 ? -6.130 -15.762 -7.302 1.00 95.31 202 GLY A C 1
ATOM 1678 O O . GLY A 1 202 ? -6.191 -14.730 -7.967 1.00 95.31 202 GLY A O 1
ATOM 1679 N N . PHE A 1 203 ? -5.023 -16.507 -7.216 1.00 94.50 203 PHE A N 1
ATOM 1680 C CA . PHE A 1 203 ? -3.755 -16.201 -7.885 1.00 94.50 203 PHE A CA 1
ATOM 1681 C C . PHE A 1 203 ? -3.215 -17.391 -8.680 1.00 94.50 203 PHE A C 1
ATOM 1683 O O . PHE A 1 203 ? -3.430 -18.550 -8.321 1.00 94.50 203 PHE A O 1
ATOM 1690 N N . ALA A 1 204 ? -2.477 -17.085 -9.747 1.00 91.44 204 ALA A N 1
ATOM 1691 C CA . ALA A 1 204 ? -1.711 -18.040 -10.536 1.00 91.44 204 ALA A CA 1
ATOM 1692 C C . ALA A 1 204 ? -0.356 -17.425 -10.934 1.00 91.44 204 ALA A C 1
ATOM 1694 O O . ALA A 1 204 ? -0.272 -16.201 -11.065 1.00 91.44 204 ALA A O 1
ATOM 1695 N N . PRO A 1 205 ? 0.693 -18.240 -11.158 1.00 87.94 205 PRO A N 1
ATOM 1696 C CA . PRO A 1 205 ? 1.986 -17.731 -11.602 1.00 87.94 205 PRO A CA 1
ATOM 1697 C C . PRO A 1 205 ? 1.880 -16.957 -12.923 1.00 87.94 205 PRO A C 1
ATOM 1699 O O . PRO A 1 205 ? 1.292 -17.442 -13.893 1.00 87.94 205 PRO A O 1
ATOM 1702 N N . PHE A 1 206 ? 2.507 -15.781 -12.981 1.00 89.38 206 PHE A N 1
ATOM 1703 C CA . PHE A 1 206 ? 2.577 -14.942 -14.176 1.00 89.38 206 PHE A CA 1
ATOM 1704 C C . PHE A 1 206 ? 4.000 -14.938 -14.746 1.00 89.38 206 PHE A C 1
ATOM 1706 O O . PHE A 1 206 ? 4.830 -14.111 -14.398 1.00 89.38 206 PHE A O 1
ATOM 1713 N N . GLY A 1 207 ? 4.303 -15.904 -15.615 1.00 88.81 207 GLY A N 1
ATOM 1714 C CA . GLY A 1 207 ? 5.641 -16.045 -16.210 1.00 88.81 207 GLY A CA 1
ATOM 1715 C C . GLY A 1 207 ? 5.742 -15.640 -17.681 1.00 88.81 207 GLY A C 1
ATOM 1716 O O . GLY A 1 207 ? 6.811 -15.767 -18.275 1.00 88.81 207 GLY A O 1
ATOM 1717 N N . ARG A 1 208 ? 4.634 -15.255 -18.321 1.00 90.25 208 ARG A N 1
ATOM 1718 C CA . ARG A 1 208 ? 4.595 -14.956 -19.758 1.00 90.25 208 ARG A CA 1
ATOM 1719 C C . ARG A 1 208 ? 3.589 -13.859 -20.042 1.00 90.25 208 ARG A C 1
ATOM 1721 O O . ARG A 1 208 ? 2.478 -13.892 -19.526 1.00 90.25 208 ARG A O 1
ATOM 1728 N N . GLU A 1 209 ? 3.967 -12.976 -20.949 1.00 90.75 209 GLU A N 1
ATOM 1729 C CA . GLU A 1 209 ? 3.095 -11.961 -21.515 1.00 90.75 209 GLU A CA 1
ATOM 1730 C C . GLU A 1 209 ? 2.984 -12.178 -23.026 1.00 90.75 209 GLU A C 1
ATOM 1732 O O . GLU A 1 209 ? 3.921 -12.650 -23.676 1.00 90.75 209 GLU A O 1
ATOM 1737 N N . PHE A 1 210 ? 1.815 -11.874 -23.583 1.00 93.12 210 PHE A N 1
ATOM 1738 C CA . PHE A 1 210 ? 1.556 -11.965 -25.011 1.00 93.12 210 PHE A CA 1
ATOM 1739 C C . PHE A 1 210 ? 1.341 -10.566 -25.573 1.00 93.12 210 PHE A C 1
ATOM 1741 O O . PHE A 1 210 ? 0.375 -9.890 -25.221 1.00 93.12 210 PHE A O 1
ATOM 1748 N N . HIS A 1 211 ? 2.227 -10.143 -26.474 1.00 90.81 211 HIS A N 1
ATOM 1749 C CA . HIS A 1 211 ? 2.135 -8.832 -27.104 1.00 90.81 211 HIS A CA 1
ATOM 1750 C C . HIS A 1 211 ? 1.083 -8.843 -28.224 1.00 90.81 211 HIS A C 1
ATOM 1752 O O . HIS A 1 211 ? 1.404 -8.929 -29.414 1.00 90.81 211 HIS A O 1
ATOM 1758 N N . LEU A 1 212 ? -0.193 -8.782 -27.824 1.00 90.38 212 LEU A N 1
ATOM 1759 C CA . LEU A 1 212 ? -1.353 -8.893 -28.712 1.00 90.38 212 LEU A CA 1
ATOM 1760 C C . LEU A 1 212 ? -1.268 -7.929 -29.900 1.00 90.38 212 LEU A C 1
ATOM 1762 O O . LEU A 1 212 ? -1.524 -8.339 -31.027 1.00 90.38 212 LEU A O 1
ATOM 1766 N N . SER A 1 213 ? -0.847 -6.682 -29.678 1.00 87.31 213 SER A N 1
ATOM 1767 C CA . SER A 1 213 ? -0.738 -5.679 -30.744 1.00 87.31 213 SER A CA 1
ATOM 1768 C C . SER A 1 213 ? 0.229 -6.101 -31.852 1.00 87.31 213 SER A C 1
ATOM 1770 O O . SER A 1 213 ? -0.099 -5.976 -33.028 1.00 87.31 213 SER A O 1
ATOM 1772 N N . THR A 1 214 ? 1.390 -6.663 -31.497 1.00 87.44 214 THR A N 1
ATOM 1773 C CA . THR A 1 214 ? 2.358 -7.158 -32.495 1.00 87.44 214 THR A CA 1
ATOM 1774 C C . THR A 1 214 ? 1.780 -8.344 -33.245 1.00 87.44 214 THR A C 1
ATOM 1776 O O . THR A 1 214 ? 1.835 -8.378 -34.469 1.00 87.44 214 THR A O 1
ATOM 1779 N N . TRP A 1 215 ? 1.151 -9.280 -32.530 1.00 92.56 215 TRP A N 1
ATOM 1780 C CA . TRP A 1 215 ? 0.538 -10.444 -33.159 1.00 92.56 215 TRP A CA 1
ATOM 1781 C C . TRP A 1 215 ? -0.574 -10.059 -34.142 1.00 92.56 215 TRP A C 1
ATOM 1783 O O . TRP A 1 215 ? -0.651 -10.629 -35.229 1.00 92.56 215 TRP A O 1
ATOM 1793 N N . LEU A 1 216 ? -1.412 -9.075 -33.800 1.00 91.06 216 LEU A N 1
ATOM 1794 C CA . LEU A 1 216 ? -2.460 -8.575 -34.692 1.00 91.06 216 LEU A CA 1
ATOM 1795 C C . LEU A 1 216 ? -1.870 -7.978 -35.976 1.00 91.06 216 LEU A C 1
ATOM 1797 O O . LEU A 1 216 ? -2.411 -8.231 -37.053 1.00 91.06 216 LEU A O 1
ATOM 1801 N N . VAL A 1 217 ? -0.762 -7.232 -35.877 1.00 89.19 217 VAL A N 1
ATOM 1802 C CA . VAL A 1 217 ? -0.045 -6.683 -37.043 1.00 89.19 217 VAL A CA 1
ATOM 1803 C C . VAL A 1 217 ? 0.537 -7.816 -37.891 1.00 89.19 217 VAL A C 1
ATOM 1805 O O . VAL A 1 217 ? 0.303 -7.872 -39.097 1.00 89.19 217 VAL A O 1
ATOM 1808 N N . GLU A 1 218 ? 1.255 -8.752 -37.269 1.00 90.88 218 GLU A N 1
ATOM 1809 C CA . GLU A 1 218 ? 1.926 -9.864 -37.956 1.00 90.88 218 GLU A CA 1
ATOM 1810 C C . GLU A 1 218 ? 0.951 -10.828 -38.648 1.00 90.88 218 GLU A C 1
ATOM 1812 O O . GLU A 1 218 ? 1.301 -11.440 -39.657 1.00 90.88 218 GLU A O 1
ATOM 1817 N N . ASN A 1 219 ? -0.278 -10.950 -38.138 1.00 94.31 219 ASN A N 1
ATOM 1818 C CA . ASN A 1 219 ? -1.315 -11.814 -38.708 1.00 94.31 219 ASN A CA 1
ATOM 1819 C C . ASN A 1 219 ? -2.310 -11.057 -39.606 1.00 94.31 219 ASN A C 1
ATOM 1821 O O . ASN A 1 219 ? -3.284 -11.646 -40.072 1.00 94.31 219 ASN A O 1
ATOM 1825 N N . GLY A 1 220 ? -2.072 -9.768 -39.872 1.00 91.56 220 GLY A N 1
ATOM 1826 C CA . GLY A 1 220 ? -2.879 -8.968 -40.794 1.00 91.56 220 GLY A CA 1
ATOM 1827 C C . GLY A 1 220 ? -4.278 -8.601 -40.287 1.00 91.56 220 GLY A C 1
ATOM 1828 O O . GLY A 1 220 ? -5.133 -8.251 -41.096 1.00 91.56 220 GLY A O 1
ATOM 1829 N N . PHE A 1 221 ? -4.522 -8.672 -38.974 1.00 91.62 221 PHE A N 1
ATOM 1830 C CA . PHE A 1 221 ? -5.771 -8.217 -38.341 1.00 91.62 221 PHE A CA 1
ATOM 1831 C C . PHE A 1 221 ? -5.783 -6.712 -38.051 1.00 91.62 221 PHE A C 1
ATOM 1833 O O . PHE A 1 221 ? -6.841 -6.136 -37.827 1.00 91.62 221 PHE A O 1
ATOM 1840 N N . THR A 1 222 ? -4.613 -6.078 -38.039 1.00 90.56 222 THR A N 1
ATOM 1841 C CA . THR A 1 222 ? -4.454 -4.622 -38.039 1.00 90.56 222 THR A CA 1
ATOM 1842 C C . THR A 1 222 ? -3.267 -4.262 -38.932 1.00 90.56 222 THR A C 1
ATOM 1844 O O . THR A 1 222 ? -2.461 -5.128 -39.281 1.00 90.56 222 THR A O 1
ATOM 1847 N N . SER A 1 223 ? -3.145 -2.999 -39.331 1.00 90.56 223 SER A N 1
ATOM 1848 C CA . SER A 1 223 ? -1.966 -2.513 -40.048 1.00 90.56 223 SER A CA 1
ATOM 1849 C C . SER A 1 223 ? -1.430 -1.238 -39.428 1.00 90.56 223 SER A C 1
ATOM 1851 O O . SER A 1 223 ? -2.108 -0.586 -38.640 1.00 90.56 223 SER A O 1
ATOM 1853 N N . LEU A 1 224 ? -0.193 -0.900 -39.778 1.00 91.25 224 LEU A N 1
ATOM 1854 C CA . LEU A 1 224 ? 0.459 0.312 -39.313 1.00 91.25 224 LEU A CA 1
ATOM 1855 C C . LEU A 1 224 ? 0.567 1.317 -40.459 1.00 91.25 224 LEU A C 1
ATOM 1857 O O . LEU A 1 224 ? 0.877 0.930 -41.587 1.00 91.25 224 LEU A O 1
ATOM 1861 N N . THR A 1 225 ? 0.333 2.592 -40.165 1.00 92.00 225 THR A N 1
ATOM 1862 C CA . THR A 1 225 ? 0.544 3.705 -41.104 1.00 92.00 225 THR A CA 1
ATOM 1863 C C . THR A 1 225 ? 2.028 4.047 -41.249 1.00 92.00 225 THR A C 1
ATOM 1865 O O . THR A 1 225 ? 2.454 4.448 -42.330 1.00 92.00 225 THR A O 1
ATOM 1868 N N . ASP A 1 226 ? 2.818 3.832 -40.190 1.00 89.88 226 ASP A N 1
ATOM 1869 C CA . ASP A 1 226 ? 4.273 4.018 -40.164 1.00 89.88 226 ASP A CA 1
ATOM 1870 C C . ASP A 1 226 ? 4.958 2.896 -39.349 1.00 89.88 226 ASP A C 1
ATOM 1872 O O . ASP A 1 226 ? 5.224 3.043 -38.151 1.00 89.88 226 ASP A O 1
ATOM 1876 N N . PRO A 1 227 ? 5.223 1.730 -39.968 1.00 86.19 227 PRO A N 1
ATOM 1877 C CA . PRO A 1 227 ? 5.829 0.595 -39.275 1.00 86.19 227 PRO A CA 1
ATOM 1878 C C . PRO A 1 227 ? 7.285 0.842 -38.848 1.00 86.19 227 PRO A C 1
ATOM 1880 O O . PRO A 1 227 ? 7.740 0.238 -37.877 1.00 86.19 227 PRO A O 1
ATOM 1883 N N . GLU A 1 228 ? 8.026 1.722 -39.529 1.00 86.81 228 GLU A N 1
ATOM 1884 C CA . GLU A 1 228 ? 9.444 1.973 -39.226 1.00 86.81 228 GLU A CA 1
ATOM 1885 C C . GLU A 1 228 ? 9.627 2.791 -37.938 1.00 86.81 228 GLU A C 1
ATOM 1887 O O . GLU A 1 228 ? 10.630 2.637 -37.233 1.00 86.81 228 GLU A O 1
ATOM 1892 N N . ASN A 1 229 ? 8.641 3.620 -37.581 1.00 85.56 229 ASN A N 1
ATOM 1893 C CA . ASN A 1 229 ? 8.680 4.463 -36.385 1.00 85.56 229 ASN A CA 1
ATOM 1894 C C . ASN A 1 229 ? 7.855 3.930 -35.206 1.00 85.56 229 ASN A C 1
ATOM 1896 O O . ASN A 1 229 ? 7.722 4.635 -34.209 1.00 85.56 229 ASN A O 1
ATOM 1900 N N . ILE A 1 230 ? 7.380 2.678 -35.242 1.00 81.69 230 ILE A N 1
ATOM 1901 C CA . ILE A 1 230 ? 6.508 2.112 -34.192 1.00 81.69 230 ILE A CA 1
ATOM 1902 C C . ILE A 1 230 ? 7.069 2.246 -32.762 1.00 81.69 230 ILE A C 1
ATOM 1904 O O . ILE A 1 230 ? 6.323 2.477 -31.817 1.00 81.69 230 ILE A O 1
ATOM 1908 N N . HIS A 1 231 ? 8.391 2.181 -32.595 1.00 80.69 231 HIS A N 1
ATOM 1909 C CA . HIS A 1 231 ? 9.082 2.328 -31.307 1.00 80.69 231 HIS A CA 1
ATOM 1910 C C . HIS A 1 231 ? 8.991 3.742 -30.704 1.00 80.69 231 HIS A C 1
ATOM 1912 O O . HIS A 1 231 ? 9.338 3.932 -29.542 1.00 80.69 231 HIS A O 1
ATOM 1918 N N . LYS A 1 232 ? 8.551 4.730 -31.490 1.00 82.88 232 LYS A N 1
ATOM 1919 C CA . LYS A 1 232 ? 8.279 6.111 -31.065 1.00 82.88 232 LYS A CA 1
ATOM 1920 C C . LYS A 1 232 ? 6.788 6.371 -30.852 1.00 82.88 232 LYS A C 1
ATOM 1922 O O . LYS A 1 232 ? 6.426 7.508 -30.576 1.00 82.88 232 LYS A O 1
ATOM 1927 N N . SER A 1 233 ? 5.932 5.364 -31.047 1.00 78.31 233 SER A N 1
ATOM 1928 C CA . SER A 1 233 ? 4.488 5.534 -30.905 1.00 78.31 233 SER A CA 1
ATOM 1929 C C . SER A 1 233 ? 4.155 5.927 -29.474 1.00 78.31 233 SER A C 1
ATOM 1931 O O . SER A 1 233 ? 4.510 5.218 -28.534 1.00 78.31 233 SER A O 1
ATOM 1933 N N . GLU A 1 234 ? 3.371 6.986 -29.330 1.00 78.81 234 GLU A N 1
ATOM 1934 C CA . GLU A 1 234 ? 2.531 7.187 -28.158 1.00 78.81 234 GLU A CA 1
ATOM 1935 C C . GLU A 1 234 ? 1.107 6.742 -28.525 1.00 78.81 234 GLU A C 1
ATOM 1937 O O . GLU A 1 234 ? 0.723 6.787 -29.691 1.00 78.81 234 GLU A O 1
ATOM 1942 N N . PHE A 1 235 ? 0.368 6.179 -27.565 1.00 73.50 235 PHE A N 1
ATOM 1943 C CA . PHE A 1 235 ? -1.082 5.919 -27.639 1.00 73.50 235 PHE A CA 1
ATOM 1944 C C . PHE A 1 235 ? -1.666 5.457 -29.000 1.00 73.50 235 PHE A C 1
ATOM 1946 O O . PHE A 1 235 ? -2.743 5.897 -29.393 1.00 73.50 235 PHE A O 1
ATOM 1953 N N . TYR A 1 236 ? -1.012 4.501 -29.675 1.00 83.31 236 TYR A N 1
ATOM 1954 C CA . TYR A 1 236 ? -1.455 3.888 -30.942 1.00 83.31 236 TYR A CA 1
ATOM 1955 C C . TYR A 1 236 ? -1.448 4.799 -32.188 1.00 83.31 236 TYR A C 1
ATOM 1957 O O . TYR A 1 236 ? -2.099 4.462 -33.179 1.00 83.31 236 TYR A O 1
ATOM 1965 N N . ASP A 1 237 ? -0.692 5.900 -32.192 1.00 84.94 237 ASP A N 1
ATOM 1966 C CA . ASP A 1 237 ? -0.649 6.886 -33.293 1.00 84.94 237 ASP A CA 1
ATOM 1967 C C . ASP A 1 237 ? -0.328 6.305 -34.682 1.00 84.94 237 ASP A C 1
ATOM 1969 O O . ASP A 1 237 ? -0.715 6.870 -35.708 1.00 84.94 237 ASP A O 1
ATOM 1973 N N . TYR A 1 238 ? 0.363 5.165 -34.735 1.00 87.94 238 TYR A N 1
ATOM 1974 C CA . TYR A 1 238 ? 0.720 4.505 -35.991 1.00 87.94 238 TYR A CA 1
ATOM 1975 C C . TYR A 1 238 ? -0.209 3.357 -36.383 1.00 87.94 238 TYR A C 1
ATOM 1977 O O . TYR A 1 238 ? 0.086 2.665 -37.352 1.00 87.94 238 TYR A O 1
ATOM 1985 N N . VAL A 1 239 ? -1.317 3.135 -35.674 1.00 89.00 239 VAL A N 1
ATOM 1986 C CA . VAL A 1 239 ? -2.326 2.139 -36.059 1.00 89.00 239 VAL A CA 1
ATOM 1987 C C . VAL A 1 239 ? -3.197 2.687 -37.194 1.00 89.00 239 VAL A C 1
ATOM 1989 O O . VAL A 1 239 ? -3.740 3.788 -37.120 1.00 89.00 239 VAL A O 1
ATOM 1992 N N . ASP A 1 240 ? -3.343 1.906 -38.262 1.00 87.44 240 ASP A N 1
ATOM 1993 C CA . ASP A 1 240 ? -4.250 2.191 -39.372 1.00 87.44 240 ASP A CA 1
ATOM 1994 C C . ASP A 1 240 ? -5.674 1.751 -39.014 1.00 87.44 240 ASP A C 1
ATOM 1996 O O . ASP A 1 240 ? -6.051 0.596 -39.204 1.00 87.44 240 ASP A O 1
ATOM 2000 N N . TRP A 1 241 ? -6.468 2.693 -38.507 1.00 86.69 241 TRP A N 1
ATOM 2001 C CA . TRP A 1 241 ? -7.875 2.491 -38.141 1.00 86.69 241 TRP A CA 1
ATOM 2002 C C . TRP A 1 241 ? -8.843 2.483 -39.334 1.00 86.69 241 TRP A C 1
ATOM 2004 O O . TRP A 1 241 ? -10.054 2.378 -39.136 1.00 86.69 241 TRP A O 1
ATOM 2014 N N . SER A 1 242 ? -8.352 2.660 -40.567 1.00 84.38 242 SER A N 1
ATOM 2015 C CA . SER A 1 242 ? -9.204 2.626 -41.765 1.00 84.38 242 SER A CA 1
ATOM 2016 C C . SER A 1 242 ? -9.521 1.207 -42.245 1.00 84.38 242 SER A C 1
ATOM 2018 O O . SER A 1 242 ? -10.356 1.040 -43.139 1.00 84.38 242 SER A O 1
ATOM 2020 N N . LYS A 1 243 ? -8.863 0.202 -41.660 1.00 64.06 243 LYS A N 1
ATOM 2021 C CA . LYS A 1 243 ? -9.053 -1.219 -41.947 1.00 64.06 243 LYS A CA 1
ATOM 2022 C C . LYS A 1 243 ? -9.692 -1.962 -40.788 1.00 64.06 243 LYS A C 1
ATOM 2024 O O . LYS A 1 243 ? -9.460 -1.564 -39.627 1.00 64.06 243 LYS A O 1
#